Protein AF-A0A813BQE3-F1 (afdb_monomer_lite)

Structure (mmCIF, N/CA/C/O backbone):
data_AF-A0A813BQE3-F1
#
_entry.id   AF-A0A813BQE3-F1
#
loop_
_atom_site.group_PDB
_atom_site.id
_atom_site.type_symbol
_atom_site.label_atom_id
_atom_site.label_alt_id
_atom_site.label_comp_id
_atom_site.label_asym_id
_atom_site.label_entity_id
_atom_site.label_seq_id
_atom_site.pdbx_PDB_ins_code
_atom_site.Cartn_x
_atom_site.Cartn_y
_atom_site.Cartn_z
_atom_site.occupancy
_atom_site.B_iso_or_equiv
_atom_site.auth_seq_id
_atom_site.auth_comp_id
_atom_site.auth_asym_id
_atom_site.auth_atom_id
_atom_site.pdbx_PDB_model_num
ATOM 1 N N . MET A 1 1 ? -21.137 -8.881 9.463 1.00 49.78 1 MET A N 1
ATOM 2 C CA . MET A 1 1 ? -19.749 -9.391 9.495 1.00 49.78 1 MET A CA 1
ATOM 3 C C . MET A 1 1 ? -19.536 -10.232 8.252 1.00 49.78 1 MET A C 1
ATOM 5 O O . MET A 1 1 ? -20.289 -11.177 8.055 1.00 49.78 1 MET A O 1
ATOM 9 N N . ILE A 1 2 ? -18.587 -9.866 7.387 1.00 65.31 2 ILE A N 1
ATOM 10 C CA . ILE A 1 2 ? -18.195 -10.740 6.275 1.00 65.31 2 ILE A CA 1
ATOM 11 C C . ILE A 1 2 ? -17.576 -11.984 6.914 1.00 65.31 2 ILE A C 1
ATOM 13 O O . ILE A 1 2 ? -16.582 -11.885 7.630 1.00 65.31 2 ILE A O 1
ATOM 17 N N . VAL A 1 3 ? -18.221 -13.135 6.735 1.00 67.19 3 VAL A N 1
ATOM 18 C CA . VAL A 1 3 ? -17.735 -14.401 7.282 1.00 67.19 3 VAL A CA 1
ATOM 19 C C . VAL A 1 3 ? -16.605 -14.873 6.381 1.00 67.19 3 VAL A C 1
ATOM 21 O O . VAL A 1 3 ? -16.827 -15.466 5.326 1.00 67.19 3 VAL A O 1
ATOM 24 N N . TYR A 1 4 ? -15.376 -14.569 6.783 1.00 64.25 4 TYR A N 1
ATOM 25 C CA . TYR A 1 4 ? -14.204 -15.175 6.178 1.00 64.25 4 TYR A CA 1
ATOM 26 C C . TYR A 1 4 ? -14.116 -16.608 6.694 1.00 64.25 4 TYR A C 1
ATOM 28 O O . TYR A 1 4 ? -13.979 -16.832 7.892 1.00 64.25 4 TYR A O 1
ATOM 36 N N . GLN A 1 5 ? -14.233 -17.581 5.795 1.00 71.56 5 GLN A N 1
ATOM 37 C CA . GLN A 1 5 ? -13.843 -18.957 6.078 1.00 71.56 5 GLN A CA 1
ATOM 38 C C . GLN A 1 5 ? -12.384 -19.108 5.640 1.00 71.56 5 GLN A C 1
ATOM 40 O O . GLN A 1 5 ? -12.141 -19.318 4.446 1.00 71.56 5 GLN A O 1
ATOM 45 N N . PRO A 1 6 ? -11.399 -18.936 6.543 1.00 67.25 6 PRO A N 1
ATOM 46 C CA . PRO A 1 6 ? -10.020 -19.243 6.211 1.00 67.25 6 PRO A CA 1
ATOM 47 C C . PRO A 1 6 ? -9.935 -20.757 5.997 1.00 67.25 6 PRO A C 1
ATOM 49 O O . PRO A 1 6 ? -10.030 -21.542 6.935 1.00 67.25 6 PRO A O 1
ATOM 52 N N . GLY A 1 7 ? -9.827 -21.185 4.737 1.00 74.50 7 GLY A N 1
ATOM 53 C CA . GLY A 1 7 ? -9.489 -22.575 4.424 1.00 74.50 7 GLY A CA 1
ATOM 54 C C . GLY A 1 7 ? -8.140 -22.948 5.049 1.00 74.50 7 GLY A C 1
ATOM 55 O O . GLY A 1 7 ? -7.358 -22.061 5.388 1.00 74.50 7 GLY A O 1
ATOM 56 N N . SER A 1 8 ? -7.833 -24.244 5.156 1.00 77.56 8 SER A N 1
ATOM 57 C CA . SER A 1 8 ? -6.701 -24.747 5.961 1.00 77.56 8 SER A CA 1
ATOM 58 C C . SER A 1 8 ? -5.314 -24.211 5.577 1.00 77.56 8 SER A C 1
ATOM 60 O O . SER A 1 8 ? -4.374 -24.382 6.341 1.00 77.56 8 SER A O 1
ATOM 62 N N . TRP A 1 9 ? -5.179 -23.573 4.411 1.00 79.19 9 TRP A N 1
ATOM 63 C CA . TRP A 1 9 ? -3.927 -22.985 3.931 1.00 79.19 9 TRP A CA 1
ATOM 64 C C . TRP A 1 9 ? -3.979 -21.462 3.754 1.00 79.19 9 TRP A C 1
ATOM 66 O O . TRP A 1 9 ? -2.945 -20.860 3.503 1.00 79.19 9 TRP A O 1
ATOM 76 N N . GLY A 1 10 ? -5.150 -20.814 3.827 1.00 72.69 10 GLY A N 1
ATOM 77 C CA . GLY A 1 10 ? -5.306 -19.365 3.589 1.00 72.69 10 GLY A CA 1
ATOM 78 C C . GLY A 1 10 ? -4.994 -18.879 2.158 1.00 72.69 10 GLY A C 1
ATOM 79 O O . GLY A 1 10 ? -5.585 -17.906 1.700 1.00 72.69 10 GLY A O 1
ATOM 80 N N . VAL A 1 11 ? -4.158 -19.592 1.394 1.00 77.00 11 VAL A N 1
ATOM 81 C CA . VAL A 1 11 ? -3.701 -19.218 0.043 1.00 77.00 11 VAL A CA 1
ATOM 82 C C . VAL A 1 11 ? -4.842 -19.190 -0.977 1.00 77.00 11 VAL A C 1
ATOM 84 O O . VAL A 1 11 ? -4.849 -18.368 -1.889 1.00 77.00 11 VAL A O 1
ATOM 87 N N . GLY A 1 12 ? -5.869 -20.027 -0.793 1.00 69.12 12 GLY A N 1
ATOM 88 C CA . GLY A 1 12 ? -7.062 -20.026 -1.647 1.00 69.12 12 GLY A CA 1
ATOM 89 C C . GLY A 1 12 ? -7.844 -18.707 -1.615 1.00 69.12 12 GLY A C 1
ATOM 90 O O . GLY A 1 12 ? -8.608 -18.435 -2.536 1.00 69.12 12 GLY A O 1
ATOM 91 N N . PHE A 1 13 ? -7.640 -17.865 -0.595 1.00 69.81 13 PHE A N 1
ATOM 92 C CA . PHE A 1 13 ? -8.221 -16.525 -0.537 1.00 69.81 13 PHE A CA 1
ATOM 93 C C . PHE A 1 13 ? -7.563 -15.567 -1.540 1.00 69.81 13 PHE A C 1
ATOM 95 O O . PHE A 1 13 ? -8.266 -14.785 -2.176 1.00 69.81 13 PHE A O 1
ATOM 102 N N . ALA A 1 14 ? -6.248 -15.680 -1.755 1.00 72.75 14 ALA A N 1
ATOM 103 C CA . ALA A 1 14 ? -5.512 -14.821 -2.685 1.00 72.75 14 ALA A CA 1
ATOM 104 C C . ALA A 1 14 ? -5.958 -15.010 -4.148 1.00 72.75 14 ALA A C 1
ATOM 106 O O . ALA A 1 14 ? -5.929 -14.065 -4.932 1.00 72.75 14 ALA A O 1
ATOM 107 N N . LEU A 1 15 ? -6.423 -16.214 -4.501 1.00 73.06 15 LEU A N 1
ATOM 108 C CA . LEU A 1 15 ? -6.883 -16.561 -5.851 1.00 73.06 15 LEU A CA 1
ATOM 109 C C . LEU A 1 15 ? -8.397 -16.392 -6.059 1.00 73.06 15 LEU A C 1
ATOM 111 O O . LEU A 1 15 ? -8.907 -16.690 -7.141 1.00 73.06 15 LEU A O 1
ATOM 115 N N . ARG A 1 16 ? -9.150 -15.909 -5.061 1.00 77.12 16 ARG A N 1
ATOM 116 C CA . ARG A 1 16 ? -10.572 -15.607 -5.267 1.00 77.12 16 ARG A CA 1
ATOM 117 C C . ARG A 1 16 ? -10.711 -14.366 -6.142 1.00 77.12 16 ARG A C 1
ATOM 119 O O . ARG A 1 16 ? -10.313 -13.276 -5.763 1.00 77.12 16 ARG A O 1
ATOM 126 N N . LEU A 1 17 ? -11.325 -14.533 -7.311 1.00 74.25 17 LEU A N 1
ATOM 127 C CA . LEU A 1 17 ? -11.542 -13.458 -8.288 1.00 74.25 17 LEU A CA 1
ATOM 128 C C . LEU A 1 17 ? -12.649 -12.471 -7.885 1.00 74.25 17 LEU A C 1
ATOM 130 O O . LEU A 1 17 ? -12.665 -11.338 -8.359 1.00 74.25 17 LEU A O 1
ATOM 134 N N . HIS A 1 18 ? -13.574 -12.872 -7.012 1.00 78.62 18 HIS A N 1
ATOM 135 C CA . HIS A 1 18 ? -14.689 -12.021 -6.604 1.00 78.62 18 HIS A CA 1
ATOM 136 C C . HIS A 1 18 ? -14.269 -11.087 -5.460 1.00 78.62 18 HIS A C 1
ATOM 138 O O . HIS A 1 18 ? -13.916 -11.557 -4.381 1.00 78.62 18 HIS A O 1
ATOM 144 N N . GLY A 1 19 ? -14.286 -9.771 -5.707 1.00 80.62 19 GLY A N 1
ATOM 145 C CA . GLY A 1 19 ? -13.856 -8.745 -4.744 1.00 80.62 19 GLY A CA 1
ATOM 146 C C . GLY A 1 19 ? -12.339 -8.529 -4.654 1.00 80.62 19 GLY A C 1
ATOM 147 O O . GLY A 1 19 ? -11.887 -7.738 -3.832 1.00 80.62 19 GLY A O 1
ATOM 148 N N . SER A 1 20 ? -11.550 -9.205 -5.494 1.00 83.25 20 SER A N 1
ATOM 149 C CA . SER A 1 20 ? -10.092 -9.067 -5.509 1.00 83.25 20 SER A CA 1
ATOM 150 C C . SER A 1 20 ? -9.624 -7.907 -6.387 1.00 83.25 20 SER A C 1
ATOM 152 O O . SER A 1 20 ? -10.229 -7.577 -7.408 1.00 83.25 20 SER A O 1
ATOM 154 N N . VAL A 1 21 ? -8.499 -7.306 -6.001 1.00 86.50 21 VAL A N 1
ATOM 155 C CA . VAL A 1 21 ? -7.788 -6.278 -6.777 1.00 86.50 21 VAL A CA 1
ATOM 156 C C . VAL A 1 21 ? -7.050 -6.853 -7.990 1.00 86.50 21 VAL A C 1
ATOM 158 O O . VAL A 1 21 ? -6.753 -6.110 -8.925 1.00 86.50 21 VAL A O 1
ATOM 161 N N . PHE A 1 22 ? -6.816 -8.171 -8.024 1.00 85.75 22 PHE A N 1
ATOM 162 C CA . PHE A 1 22 ? -6.117 -8.852 -9.117 1.00 85.75 22 PHE A CA 1
ATOM 163 C C . PHE A 1 22 ? -6.728 -8.605 -10.504 1.00 85.75 22 PHE A C 1
ATOM 165 O O . PHE A 1 22 ? -6.006 -8.091 -11.355 1.00 85.75 22 PHE A O 1
ATOM 172 N N . PRO A 1 23 ? -8.020 -8.892 -10.776 1.00 86.56 23 PRO A N 1
ATOM 173 C CA . PRO A 1 23 ? -8.591 -8.679 -12.110 1.00 86.56 23 PRO A CA 1
ATOM 174 C C . PRO A 1 23 ? -8.535 -7.210 -12.551 1.00 86.56 23 PRO A C 1
ATOM 176 O O . PRO A 1 23 ? -8.355 -6.925 -13.734 1.00 86.56 23 PRO A O 1
ATOM 179 N N . ARG A 1 24 ? -8.631 -6.267 -11.603 1.00 88.56 24 ARG A N 1
ATOM 180 C CA . ARG A 1 24 ? -8.569 -4.832 -11.901 1.00 88.56 24 ARG A CA 1
ATOM 181 C C . ARG A 1 24 ? -7.148 -4.363 -12.223 1.00 88.56 24 ARG A C 1
ATOM 183 O O . ARG A 1 24 ? -6.992 -3.510 -13.088 1.00 88.56 24 ARG A O 1
ATOM 190 N N . ALA A 1 25 ? -6.130 -4.923 -11.570 1.00 91.31 25 ALA A N 1
ATOM 191 C CA . ALA A 1 25 ? -4.724 -4.646 -11.869 1.00 91.31 25 ALA A CA 1
ATOM 192 C C . ALA A 1 25 ? -4.241 -5.361 -13.143 1.00 91.31 25 ALA A C 1
ATOM 194 O O . ALA A 1 25 ? -3.403 -4.838 -13.875 1.00 91.31 25 ALA A O 1
ATOM 195 N N . PHE A 1 26 ? -4.799 -6.536 -13.441 1.00 91.12 26 PHE A N 1
ATOM 196 C CA . PHE A 1 26 ? -4.399 -7.330 -14.600 1.00 91.12 26 PHE A CA 1
ATOM 197 C C . PHE A 1 26 ? -4.846 -6.710 -15.929 1.00 91.12 26 PHE A C 1
ATOM 199 O O . PHE A 1 26 ? -4.151 -6.854 -16.928 1.00 91.12 26 PHE A O 1
ATOM 206 N N . ALA A 1 27 ? -5.969 -5.984 -15.953 1.00 92.88 27 ALA A N 1
ATOM 207 C CA . ALA A 1 27 ? -6.458 -5.313 -17.159 1.00 92.88 27 ALA A CA 1
ATOM 208 C C . ALA A 1 27 ? -5.444 -4.310 -17.766 1.00 92.88 27 ALA A C 1
ATOM 210 O O . ALA A 1 27 ? -5.081 -4.482 -18.932 1.00 92.88 27 ALA A O 1
ATOM 211 N N . PRO A 1 28 ? -4.922 -3.307 -17.028 1.00 94.62 28 PRO A N 1
ATOM 212 C CA . PRO A 1 28 ? -3.905 -2.402 -17.568 1.00 94.62 28 PRO A CA 1
ATOM 213 C C . PRO A 1 28 ? -2.558 -3.098 -17.808 1.00 94.62 28 PRO A C 1
ATOM 215 O O . PRO A 1 28 ? -1.884 -2.790 -18.791 1.00 94.62 28 PRO A O 1
ATOM 218 N N . ALA A 1 29 ? -2.180 -4.069 -16.966 1.00 94.19 29 ALA A N 1
ATOM 219 C CA . ALA A 1 29 ? -0.961 -4.852 -17.172 1.00 94.19 29 ALA A CA 1
ATOM 220 C C . ALA A 1 29 ? -1.009 -5.640 -18.493 1.00 94.19 29 ALA A C 1
ATOM 222 O O . ALA A 1 29 ? -0.031 -5.661 -19.238 1.00 94.19 29 ALA A O 1
ATOM 223 N N . GLY A 1 30 ? -2.164 -6.224 -18.820 1.00 95.31 30 GLY A N 1
ATOM 224 C CA . GLY A 1 30 ? -2.393 -6.938 -20.073 1.00 95.31 30 GLY A CA 1
ATOM 225 C C . GLY A 1 30 ? -2.267 -6.037 -21.300 1.00 95.31 30 GLY A C 1
ATOM 226 O O . GLY A 1 30 ? -1.653 -6.441 -22.284 1.00 95.31 30 GLY A O 1
ATOM 227 N N . ILE A 1 31 ? -2.774 -4.801 -21.230 1.00 96.06 31 ILE A N 1
ATOM 228 C CA . ILE A 1 31 ? -2.617 -3.812 -22.309 1.00 96.06 31 ILE A CA 1
ATOM 229 C C . ILE A 1 31 ? -1.132 -3.496 -22.522 1.00 96.06 31 ILE A C 1
ATOM 231 O O . ILE A 1 31 ? -0.648 -3.565 -23.649 1.00 96.06 31 ILE A O 1
ATOM 235 N N . CYS A 1 32 ? -0.390 -3.217 -21.446 1.00 94.44 32 CYS A N 1
ATOM 236 C CA . CYS A 1 32 ? 1.046 -2.935 -21.522 1.00 94.44 32 CYS A CA 1
ATOM 237 C C . CYS A 1 32 ? 1.840 -4.119 -22.106 1.00 94.44 32 CYS A C 1
ATOM 239 O O . CYS A 1 32 ? 2.654 -3.939 -23.011 1.00 94.44 32 CYS A O 1
ATOM 241 N N . ALA A 1 33 ? 1.545 -5.346 -21.666 1.00 95.31 33 ALA A N 1
ATOM 242 C CA . ALA A 1 33 ? 2.174 -6.556 -22.193 1.00 95.31 33 ALA A CA 1
ATOM 243 C C . ALA A 1 33 ? 1.865 -6.779 -23.684 1.00 95.31 33 ALA A C 1
ATOM 245 O O . ALA A 1 33 ? 2.753 -7.158 -24.449 1.00 95.31 33 ALA A O 1
ATOM 246 N N . ALA A 1 34 ? 0.630 -6.509 -24.118 1.00 96.06 34 ALA A N 1
ATOM 247 C CA . ALA A 1 34 ? 0.250 -6.589 -25.525 1.00 96.06 34 ALA A CA 1
ATOM 248 C C . ALA A 1 34 ? 1.009 -5.561 -26.379 1.00 96.06 34 ALA A C 1
ATOM 250 O O . ALA A 1 34 ? 1.516 -5.917 -27.442 1.00 96.06 34 ALA A O 1
ATOM 251 N N . PHE A 1 35 ? 1.152 -4.321 -25.897 1.00 95.25 35 PHE A N 1
ATOM 252 C CA . PHE A 1 35 ? 1.973 -3.302 -26.557 1.00 95.25 35 PHE A CA 1
ATOM 253 C C . PHE A 1 35 ? 3.440 -3.724 -26.658 1.00 95.25 35 PHE A C 1
ATOM 255 O O . PHE A 1 35 ? 4.023 -3.614 -27.733 1.00 95.25 35 PHE A O 1
ATOM 262 N N . ALA A 1 36 ? 4.021 -4.258 -25.582 1.00 90.75 36 ALA A N 1
ATOM 263 C CA . ALA A 1 36 ? 5.400 -4.739 -25.588 1.00 90.75 36 ALA A CA 1
ATOM 264 C C . ALA A 1 36 ? 5.606 -5.887 -26.595 1.00 90.75 36 ALA A C 1
ATOM 266 O O . ALA A 1 36 ? 6.568 -5.870 -27.363 1.00 90.75 36 ALA A O 1
ATOM 267 N N . MET A 1 37 ? 4.677 -6.851 -26.651 1.00 93.62 37 MET A N 1
ATOM 268 C CA . MET A 1 37 ? 4.720 -7.935 -27.641 1.00 93.62 37 MET A CA 1
ATOM 269 C C . MET A 1 37 ? 4.565 -7.423 -29.075 1.00 93.62 37 MET A C 1
ATOM 271 O O . MET A 1 37 ? 5.298 -7.864 -29.960 1.00 93.62 37 MET A O 1
ATOM 275 N N . LEU A 1 38 ? 3.642 -6.487 -29.310 1.00 92.94 38 LEU A N 1
ATOM 276 C CA . LEU A 1 38 ? 3.431 -5.877 -30.622 1.00 92.94 38 LEU A CA 1
ATOM 277 C C . LEU A 1 38 ? 4.684 -5.130 -31.089 1.00 92.94 38 LEU A C 1
ATOM 279 O O . LEU A 1 38 ? 5.110 -5.304 -32.229 1.00 92.94 38 LEU A O 1
ATOM 283 N N . LEU A 1 39 ? 5.298 -4.346 -30.201 1.00 88.06 39 LEU A N 1
ATOM 284 C CA . LEU A 1 39 ? 6.516 -3.601 -30.498 1.00 88.06 39 LEU A CA 1
ATOM 285 C C . LEU A 1 39 ? 7.678 -4.549 -30.812 1.00 88.06 39 LEU A C 1
ATOM 287 O O . LEU A 1 39 ? 8.373 -4.359 -31.805 1.00 88.06 39 LEU A O 1
ATOM 291 N N . HIS A 1 40 ? 7.850 -5.612 -30.019 1.00 86.50 40 HIS A N 1
ATOM 292 C CA . HIS A 1 40 ? 8.884 -6.615 -30.265 1.00 86.50 40 HIS A CA 1
ATOM 293 C C . HIS A 1 40 ? 8.684 -7.334 -31.607 1.00 86.50 40 HIS A C 1
ATOM 295 O O . HIS A 1 40 ? 9.646 -7.574 -32.336 1.00 86.50 40 HIS A O 1
ATOM 301 N N . TRP A 1 41 ? 7.436 -7.648 -31.963 1.00 89.25 41 TRP A N 1
ATOM 302 C CA . TRP A 1 41 ? 7.116 -8.270 -33.244 1.00 89.25 41 TRP A CA 1
ATOM 303 C C . TRP A 1 41 ? 7.390 -7.337 -34.433 1.00 89.25 41 TRP A C 1
ATOM 305 O O . TRP A 1 41 ? 7.994 -7.776 -35.412 1.00 89.25 41 TRP A O 1
ATOM 315 N N . LEU A 1 42 ? 7.023 -6.055 -34.326 1.00 86.69 42 LEU A N 1
ATOM 316 C CA . LEU A 1 42 ? 7.287 -5.039 -35.351 1.00 86.69 42 LEU A CA 1
ATOM 317 C C . LEU A 1 42 ? 8.789 -4.775 -35.533 1.00 86.69 42 LEU A C 1
ATOM 319 O O . LEU A 1 42 ? 9.266 -4.739 -36.662 1.00 86.69 42 LEU A O 1
ATOM 323 N N . LEU A 1 43 ? 9.549 -4.658 -34.441 1.00 82.69 43 LEU A N 1
ATOM 324 C CA . LEU A 1 43 ? 10.996 -4.408 -34.488 1.00 82.69 43 LEU A CA 1
ATOM 325 C C . LEU A 1 43 ? 11.792 -5.608 -35.017 1.00 82.69 43 LEU A C 1
ATOM 327 O O . LEU A 1 43 ? 12.867 -5.436 -35.582 1.00 82.69 43 LEU A O 1
ATOM 331 N N . ARG A 1 44 ? 11.263 -6.832 -34.895 1.00 80.88 44 ARG A N 1
ATOM 332 C CA . ARG A 1 44 ? 11.900 -8.029 -35.467 1.00 80.88 44 ARG A CA 1
ATOM 333 C C . ARG A 1 44 ? 11.882 -8.041 -37.001 1.00 80.88 44 ARG A C 1
ATOM 335 O O . ARG A 1 44 ? 12.706 -8.727 -37.600 1.00 80.88 44 ARG A O 1
ATOM 342 N N . LEU A 1 45 ? 10.963 -7.308 -37.632 1.00 75.56 45 LEU A N 1
ATOM 343 C CA . LEU A 1 45 ? 10.912 -7.156 -39.091 1.00 75.56 45 LEU A CA 1
ATOM 344 C C . LEU A 1 45 ? 12.008 -6.213 -39.615 1.00 75.56 45 LEU A C 1
ATOM 346 O O . LEU A 1 45 ? 12.377 -6.321 -40.781 1.00 75.56 45 LEU A O 1
ATOM 350 N N . ASP A 1 46 ? 12.552 -5.343 -38.759 1.00 75.19 46 ASP A N 1
ATOM 351 C CA . ASP A 1 46 ? 13.540 -4.319 -39.108 1.00 75.19 46 ASP A CA 1
ATOM 352 C C . ASP A 1 46 ? 14.758 -4.385 -38.167 1.00 75.19 46 ASP A C 1
ATOM 354 O O . ASP A 1 46 ? 14.991 -3.530 -37.311 1.00 75.19 46 ASP A O 1
ATOM 358 N N . ALA A 1 47 ? 15.531 -5.468 -38.299 1.00 69.56 47 ALA A N 1
ATOM 359 C CA . ALA A 1 47 ? 16.655 -5.792 -37.415 1.00 69.56 47 ALA A CA 1
ATOM 360 C C . ALA A 1 47 ? 17.750 -4.705 -37.351 1.00 69.56 47 ALA A C 1
ATOM 362 O O . ALA A 1 47 ? 18.484 -4.650 -36.368 1.00 69.56 47 ALA A O 1
ATOM 363 N N . ALA A 1 48 ? 17.842 -3.830 -38.358 1.00 68.50 48 ALA A N 1
ATOM 364 C CA . ALA A 1 48 ? 18.803 -2.726 -38.393 1.00 68.50 48 ALA A CA 1
ATOM 365 C C . ALA A 1 48 ? 18.435 -1.581 -37.426 1.00 68.50 48 ALA A C 1
ATOM 367 O O . ALA A 1 48 ? 19.316 -0.928 -36.871 1.00 68.50 48 ALA A O 1
ATOM 368 N N . THR A 1 49 ? 17.143 -1.363 -37.170 1.00 68.00 49 THR A N 1
ATOM 369 C CA . THR A 1 49 ? 16.658 -0.301 -36.271 1.00 68.00 49 THR A CA 1
ATOM 370 C C . THR A 1 49 ? 16.800 -0.690 -34.792 1.00 68.00 49 THR A C 1
ATOM 372 O O . THR A 1 49 ? 16.960 0.168 -33.923 1.00 68.00 49 THR A O 1
ATOM 375 N N . LEU A 1 50 ? 16.827 -1.993 -34.492 1.00 68.94 50 LEU A N 1
ATOM 376 C CA . LEU A 1 50 ? 16.988 -2.528 -33.136 1.00 68.94 50 LEU A CA 1
ATOM 377 C C . LEU A 1 50 ? 18.390 -2.276 -32.550 1.00 68.94 50 LEU A C 1
ATOM 379 O O . LEU A 1 50 ? 18.513 -2.074 -31.344 1.00 68.94 50 LEU A O 1
ATOM 383 N N . GLU A 1 51 ? 19.431 -2.232 -33.387 1.00 68.50 51 GLU A N 1
ATOM 384 C CA . GLU A 1 51 ? 20.805 -1.937 -32.951 1.00 68.50 51 GLU A CA 1
ATOM 385 C C . GLU A 1 51 ? 20.980 -0.462 -32.545 1.00 68.50 51 GLU A C 1
ATOM 387 O O . GLU A 1 51 ? 21.704 -0.169 -31.601 1.00 68.50 51 GLU A O 1
ATOM 392 N N . VAL A 1 52 ? 20.252 0.461 -33.187 1.00 66.69 52 VAL A N 1
ATOM 393 C CA . VAL A 1 52 ? 20.302 1.906 -32.889 1.00 66.69 52 VAL A CA 1
ATOM 394 C C . VAL A 1 52 ? 19.532 2.260 -31.611 1.00 66.69 52 VAL A C 1
ATOM 396 O O . VAL A 1 52 ? 19.947 3.143 -30.864 1.00 66.69 52 VAL A O 1
ATOM 399 N N . ILE A 1 53 ? 18.421 1.568 -31.343 1.00 69.00 53 ILE A N 1
ATOM 400 C CA . ILE A 1 53 ? 17.581 1.797 -30.153 1.00 69.00 53 ILE A CA 1
ATOM 401 C C . ILE A 1 53 ? 18.128 1.039 -28.929 1.00 69.00 53 ILE A C 1
ATOM 403 O O . ILE A 1 53 ? 17.995 1.497 -27.800 1.00 69.00 53 ILE A O 1
ATOM 407 N N . GLY A 1 54 ? 18.768 -0.118 -29.127 1.00 63.06 54 GLY A N 1
ATOM 408 C CA . GLY A 1 54 ? 19.189 -1.008 -28.040 1.00 63.06 54 GLY A CA 1
ATOM 409 C C . GLY A 1 54 ? 20.405 -0.555 -27.220 1.00 63.06 54 GLY A C 1
ATOM 410 O O . GLY A 1 54 ? 20.724 -1.199 -26.223 1.00 63.06 54 GLY A O 1
ATOM 411 N N . THR A 1 55 ? 21.099 0.520 -27.607 1.00 54.97 55 THR A N 1
ATOM 412 C CA . THR A 1 55 ? 22.410 0.896 -27.034 1.00 54.97 55 THR A CA 1
ATOM 413 C C . THR A 1 55 ? 22.408 2.173 -26.181 1.00 54.97 55 THR A C 1
ATOM 415 O O . THR A 1 55 ? 23.467 2.730 -25.886 1.00 54.97 55 THR A O 1
ATOM 418 N N . GLY A 1 56 ? 21.240 2.655 -25.751 1.00 57.78 56 GLY A N 1
ATOM 419 C CA . GLY A 1 56 ? 21.099 3.886 -24.970 1.00 57.78 56 GLY A CA 1
ATOM 420 C C . GLY A 1 56 ? 21.326 3.725 -23.460 1.00 57.78 56 GLY A C 1
ATOM 421 O O . GLY A 1 56 ? 20.382 3.807 -22.682 1.00 57.78 56 GLY A O 1
ATOM 422 N N . ALA A 1 57 ? 22.580 3.618 -23.006 1.00 61.81 57 ALA A N 1
ATOM 423 C CA . ALA A 1 57 ? 22.938 3.722 -21.579 1.00 61.81 57 ALA A CA 1
ATOM 424 C C . ALA A 1 57 ? 22.310 4.916 -20.798 1.00 61.81 57 ALA A C 1
ATOM 426 O O . ALA A 1 57 ? 22.025 4.745 -19.610 1.00 61.81 57 ALA A O 1
ATOM 427 N N . PRO A 1 58 ? 22.068 6.118 -21.374 1.00 68.06 58 PRO A N 1
ATOM 428 C CA . PRO A 1 58 ? 21.431 7.208 -20.623 1.00 68.06 58 PRO A CA 1
ATOM 429 C C . PRO A 1 58 ? 19.938 6.994 -20.322 1.00 68.06 58 PRO A C 1
ATOM 431 O O . PRO A 1 58 ? 19.437 7.567 -19.357 1.00 68.06 58 PRO A O 1
ATOM 434 N N . GLU A 1 59 ? 19.224 6.181 -21.102 1.00 69.69 59 GLU A N 1
ATOM 435 C CA . GLU A 1 59 ? 17.768 6.004 -20.973 1.00 69.69 59 GLU A CA 1
ATOM 436 C C . GLU A 1 59 ? 17.404 5.164 -19.743 1.00 69.69 59 GLU A C 1
ATOM 438 O O . GLU A 1 59 ? 16.427 5.450 -19.047 1.00 69.69 59 GLU A O 1
ATOM 443 N N . GLN A 1 60 ? 18.248 4.184 -19.415 1.00 78.94 60 GLN A N 1
ATOM 444 C CA . GLN A 1 60 ? 18.079 3.324 -18.245 1.00 78.94 60 GLN A CA 1
ATOM 445 C C . GLN A 1 60 ? 18.150 4.123 -16.932 1.00 78.94 60 GLN A C 1
ATOM 447 O O . GLN A 1 60 ? 17.328 3.927 -16.040 1.00 78.94 60 GLN A O 1
ATOM 452 N N . ASN A 1 61 ? 19.043 5.116 -16.857 1.00 82.69 61 ASN A N 1
ATOM 453 C CA . ASN A 1 61 ? 19.203 5.954 -15.664 1.00 82.69 61 ASN A CA 1
ATOM 454 C C . ASN A 1 61 ? 17.956 6.805 -15.359 1.00 82.69 61 ASN A C 1
ATOM 456 O O . ASN A 1 61 ? 17.621 7.029 -14.195 1.00 82.69 61 ASN A O 1
ATOM 460 N N . VAL A 1 62 ? 17.255 7.286 -16.394 1.00 89.00 62 VAL A N 1
ATOM 461 C CA . VAL A 1 62 ? 16.030 8.085 -16.216 1.00 89.00 62 VAL A CA 1
ATOM 462 C C . VAL A 1 62 ? 14.885 7.206 -15.712 1.00 89.00 62 VAL A C 1
ATOM 464 O O . VAL A 1 62 ? 14.141 7.612 -14.816 1.00 89.00 62 VAL A O 1
ATOM 467 N N . PHE A 1 63 ? 14.762 5.989 -16.247 1.00 88.25 63 PHE A N 1
ATOM 468 C CA . PHE A 1 63 ? 13.750 5.028 -15.813 1.00 88.25 63 PHE A CA 1
ATOM 469 C C . PHE A 1 63 ? 13.958 4.572 -14.361 1.00 88.25 63 PHE A C 1
ATOM 471 O O . PHE A 1 63 ? 12.988 4.474 -13.602 1.00 88.25 63 PHE A O 1
ATOM 478 N N . ASP A 1 64 ? 15.210 4.358 -13.953 1.00 90.38 64 ASP A N 1
ATOM 479 C CA . ASP A 1 64 ? 15.553 3.975 -12.581 1.00 90.38 64 ASP A CA 1
ATOM 480 C C . ASP A 1 64 ? 15.178 5.081 -11.582 1.00 90.38 64 ASP A C 1
ATOM 482 O O . ASP A 1 64 ? 14.510 4.818 -10.577 1.00 90.38 64 ASP A O 1
ATOM 486 N N . GLY A 1 65 ? 15.513 6.340 -11.891 1.00 93.19 65 GLY A N 1
ATOM 487 C CA . GLY A 1 65 ? 15.121 7.493 -11.073 1.00 93.19 65 GLY A CA 1
ATOM 488 C C . GLY A 1 65 ? 13.602 7.673 -10.988 1.00 93.19 65 GLY A C 1
ATOM 489 O O . GLY A 1 65 ? 13.056 7.899 -9.905 1.00 93.19 65 GLY A O 1
ATOM 490 N N . PHE A 1 66 ? 12.897 7.510 -12.112 1.00 94.00 66 PHE A N 1
ATOM 491 C CA . PHE A 1 66 ? 11.434 7.552 -12.145 1.00 94.00 66 PHE A CA 1
ATOM 492 C C . PHE A 1 66 ? 10.809 6.460 -11.266 1.00 94.00 66 PHE A C 1
ATOM 494 O O . PHE A 1 66 ? 9.929 6.746 -10.452 1.00 94.00 66 PHE A O 1
ATOM 501 N N . THR A 1 67 ? 11.286 5.219 -11.386 1.00 93.69 67 THR A N 1
ATOM 502 C CA . THR A 1 67 ? 10.779 4.078 -10.611 1.00 93.69 67 THR A CA 1
ATOM 503 C C . THR A 1 67 ? 11.048 4.252 -9.118 1.00 93.69 67 THR A C 1
ATOM 505 O O . THR A 1 67 ? 10.188 3.920 -8.301 1.00 93.69 67 THR A O 1
ATOM 508 N N . PHE A 1 68 ? 12.192 4.834 -8.749 1.00 95.69 68 PHE A N 1
ATOM 509 C CA . PHE A 1 68 ? 12.509 5.163 -7.361 1.00 95.69 68 PHE A CA 1
ATOM 510 C C . PHE A 1 68 ? 11.503 6.156 -6.758 1.00 95.69 68 PHE A C 1
ATOM 512 O O . PHE A 1 68 ? 10.915 5.882 -5.709 1.00 95.69 68 PHE A O 1
ATOM 519 N N . VAL A 1 69 ? 11.243 7.276 -7.443 1.00 96.75 69 VAL A N 1
ATOM 520 C CA . VAL A 1 69 ? 10.278 8.289 -6.976 1.00 96.75 69 VAL A CA 1
ATOM 521 C C . VAL A 1 69 ? 8.856 7.723 -6.937 1.00 96.75 69 VAL A C 1
ATOM 523 O O . VAL A 1 69 ? 8.124 7.961 -5.974 1.00 96.75 69 VAL A O 1
ATOM 526 N N . LEU A 1 70 ? 8.463 6.936 -7.944 1.00 95.62 70 LEU A N 1
ATOM 527 C CA . LEU A 1 70 ? 7.157 6.279 -7.981 1.00 95.62 70 LEU A CA 1
ATOM 528 C C . LEU A 1 70 ? 6.989 5.302 -6.808 1.00 95.62 70 LEU A C 1
ATOM 530 O O . LEU A 1 70 ? 5.956 5.316 -6.138 1.00 95.62 70 LEU A O 1
ATOM 534 N N . GLY A 1 71 ? 8.011 4.487 -6.535 1.00 95.50 71 GLY A N 1
ATOM 535 C CA . GLY A 1 71 ? 8.028 3.554 -5.411 1.00 95.50 71 GLY A CA 1
ATOM 536 C C . GLY A 1 71 ? 7.872 4.274 -4.074 1.00 95.50 71 GLY A C 1
ATOM 537 O O . GLY A 1 71 ? 7.019 3.900 -3.268 1.00 95.50 71 GLY A O 1
ATOM 538 N N . PHE A 1 72 ? 8.619 5.361 -3.876 1.00 95.56 72 PHE A N 1
ATOM 539 C CA . PHE A 1 72 ? 8.490 6.214 -2.698 1.00 95.56 72 PHE A CA 1
ATOM 540 C C . PHE A 1 72 ? 7.059 6.753 -2.556 1.00 95.56 72 PHE A C 1
ATOM 542 O O . PHE A 1 72 ? 6.415 6.534 -1.531 1.00 95.56 72 PHE A O 1
ATOM 549 N N . LEU A 1 73 ? 6.505 7.371 -3.603 1.00 96.12 73 LEU A N 1
ATOM 550 C CA . LEU A 1 73 ? 5.159 7.954 -3.574 1.00 96.12 73 LEU A CA 1
ATOM 551 C C . LEU A 1 73 ? 4.069 6.921 -3.238 1.00 96.12 73 LEU A C 1
ATOM 553 O O . LEU A 1 73 ? 3.138 7.222 -2.485 1.00 96.12 73 LEU A O 1
ATOM 557 N N . ILE A 1 74 ? 4.191 5.696 -3.762 1.00 95.88 74 ILE A N 1
ATOM 558 C CA . ILE A 1 74 ? 3.271 4.591 -3.461 1.00 95.88 74 ILE A CA 1
ATOM 559 C C . ILE A 1 74 ? 3.296 4.251 -1.968 1.00 95.88 74 ILE A C 1
ATOM 561 O O . ILE A 1 74 ? 2.229 4.061 -1.374 1.00 95.88 74 ILE A O 1
ATOM 565 N N . VAL A 1 75 ? 4.479 4.204 -1.348 1.00 96.44 75 VAL A N 1
ATOM 566 C CA . VAL A 1 75 ? 4.614 3.925 0.089 1.00 96.44 75 VAL A CA 1
ATOM 567 C C . VAL A 1 75 ? 3.955 5.030 0.910 1.00 96.44 75 VAL A C 1
ATOM 569 O O . VAL A 1 75 ? 3.084 4.721 1.719 1.00 96.44 75 VAL A O 1
ATOM 572 N N . PHE A 1 76 ? 4.267 6.307 0.663 1.00 95.75 76 PHE A N 1
ATOM 573 C CA . PHE A 1 76 ? 3.660 7.419 1.417 1.00 95.75 76 PHE A CA 1
ATOM 574 C C . PHE A 1 76 ? 2.140 7.434 1.314 1.00 95.75 76 PHE A C 1
ATOM 576 O O . PHE A 1 76 ? 1.438 7.569 2.318 1.00 95.75 76 PHE A O 1
ATOM 583 N N . ARG A 1 77 ? 1.616 7.233 0.103 1.00 95.56 77 ARG A N 1
ATOM 584 C CA . ARG A 1 77 ? 0.173 7.157 -0.118 1.00 95.56 77 ARG A CA 1
ATOM 585 C C . ARG A 1 77 ? -0.459 5.990 0.642 1.00 95.56 77 ARG A C 1
ATOM 587 O O . ARG A 1 77 ? -1.537 6.147 1.215 1.00 95.56 77 ARG A O 1
ATOM 594 N N . SER A 1 78 ? 0.193 4.831 0.637 1.00 94.81 78 SER A N 1
ATOM 595 C CA . SER A 1 78 ? -0.311 3.636 1.318 1.00 94.81 78 SER A CA 1
ATOM 596 C C . SER A 1 78 ? -0.288 3.802 2.837 1.00 94.81 78 SER A C 1
ATOM 598 O O . SER A 1 78 ? -1.250 3.414 3.492 1.00 94.81 78 SER A O 1
ATOM 600 N N . GLN A 1 79 ? 0.740 4.455 3.388 1.00 96.44 79 GLN A N 1
ATOM 601 C CA . GLN A 1 79 ? 0.826 4.750 4.821 1.00 96.44 79 GLN A CA 1
ATOM 602 C C . GLN A 1 79 ? -0.302 5.683 5.287 1.00 96.44 79 GLN A C 1
ATOM 604 O O . GLN A 1 79 ? -0.970 5.401 6.279 1.00 96.44 79 GLN A O 1
ATOM 609 N N . GLN A 1 80 ? -0.599 6.746 4.532 1.00 95.19 80 GLN A N 1
ATOM 610 C CA . GLN A 1 80 ? -1.720 7.643 4.851 1.00 95.19 80 GLN A CA 1
ATOM 611 C C . GLN A 1 80 ? -3.078 6.927 4.793 1.00 95.19 80 GLN A C 1
ATOM 613 O O . GLN A 1 80 ? -3.940 7.143 5.646 1.00 95.19 80 GLN A O 1
ATOM 618 N N . ALA A 1 81 ? -3.279 6.067 3.790 1.00 94.81 81 ALA A N 1
ATOM 619 C CA . ALA A 1 81 ? -4.498 5.274 3.675 1.00 94.81 81 ALA A CA 1
ATOM 620 C C . ALA A 1 81 ? -4.637 4.268 4.829 1.00 94.81 81 ALA A C 1
ATOM 622 O O . ALA A 1 81 ? -5.738 4.095 5.350 1.00 94.81 81 ALA A O 1
ATOM 623 N N . TYR A 1 82 ? -3.531 3.645 5.246 1.00 95.62 82 TYR A N 1
ATOM 624 C CA . TYR A 1 82 ? -3.500 2.708 6.366 1.00 95.62 82 TYR A CA 1
ATOM 625 C C . TYR A 1 82 ? -3.837 3.389 7.695 1.00 95.62 82 TYR A C 1
ATOM 627 O O . TYR A 1 82 ? -4.695 2.897 8.422 1.00 95.62 82 TYR A O 1
ATOM 635 N N . SER A 1 83 ? -3.239 4.552 7.970 1.00 95.25 83 SER A N 1
ATOM 636 C CA . SER A 1 83 ? -3.529 5.337 9.176 1.00 95.25 83 SER A CA 1
ATOM 637 C C . SER A 1 83 ? -5.023 5.670 9.291 1.00 95.25 83 SER A C 1
ATOM 639 O O . SER A 1 83 ? -5.642 5.356 10.306 1.00 95.25 83 SER A O 1
ATOM 641 N N . ARG A 1 84 ? -5.643 6.175 8.213 1.00 94.81 84 ARG A N 1
ATOM 642 C CA . ARG A 1 84 ? -7.092 6.459 8.180 1.00 94.81 84 ARG A CA 1
ATOM 643 C C . ARG A 1 84 ? -7.955 5.209 8.321 1.00 94.81 84 ARG A C 1
ATOM 645 O O . ARG A 1 84 ? -9.015 5.249 8.939 1.00 94.81 84 ARG A O 1
ATOM 652 N N . TRP A 1 85 ? -7.539 4.101 7.710 1.00 95.19 85 TRP A N 1
ATOM 653 C CA . TRP A 1 85 ? -8.252 2.833 7.837 1.00 95.19 85 TRP A CA 1
ATOM 654 C C . TRP A 1 85 ? -8.234 2.328 9.285 1.00 95.19 85 TRP A C 1
ATOM 656 O O . TRP A 1 85 ? -9.267 1.880 9.785 1.00 95.19 85 TRP A O 1
ATOM 666 N N . TRP A 1 86 ? -7.091 2.446 9.963 1.00 93.75 86 TRP A N 1
ATOM 667 C CA . TRP A 1 86 ? -6.943 2.035 11.355 1.00 93.75 86 TRP A CA 1
ATOM 668 C C . TRP A 1 86 ? -7.753 2.915 12.308 1.00 93.75 86 TRP A C 1
ATOM 670 O O . TRP A 1 86 ? -8.484 2.388 13.142 1.00 93.75 86 TRP A O 1
ATOM 680 N N . GLU A 1 87 ? -7.712 4.236 12.120 1.00 94.56 87 GLU A N 1
ATOM 681 C CA . GLU A 1 87 ? -8.543 5.194 12.860 1.00 94.56 87 GLU A CA 1
ATOM 682 C C . GLU A 1 87 ? -10.045 4.914 12.672 1.00 94.56 87 GLU A C 1
ATOM 684 O O . GLU A 1 87 ? -10.818 4.890 13.627 1.00 94.56 87 GLU A O 1
ATOM 689 N N . GLY A 1 88 ? -10.477 4.589 11.449 1.00 94.50 88 GLY A N 1
ATOM 690 C CA . GLY A 1 88 ? -11.849 4.134 11.214 1.00 94.50 88 GLY A CA 1
ATOM 691 C C . GLY A 1 88 ? -12.189 2.856 11.995 1.00 94.50 88 GLY A C 1
ATOM 692 O O . GLY A 1 88 ? -13.293 2.720 12.525 1.00 94.50 88 GLY A O 1
ATOM 693 N N . GLY A 1 89 ? -11.237 1.926 12.106 1.00 93.69 89 GLY A N 1
ATOM 694 C CA . GLY A 1 89 ? -11.377 0.703 12.896 1.00 93.69 89 GLY A CA 1
ATOM 695 C C . GLY A 1 89 ? -11.537 0.966 14.396 1.00 93.69 89 GLY A C 1
ATOM 696 O O . GLY A 1 89 ? -12.408 0.361 15.031 1.00 93.69 89 GLY A O 1
ATOM 697 N N . THR A 1 90 ? -10.749 1.883 14.962 1.00 93.62 90 THR A N 1
ATOM 698 C CA . THR A 1 90 ? -10.838 2.247 16.385 1.00 93.62 90 THR A CA 1
ATOM 699 C C . THR A 1 90 ? -12.153 2.961 16.698 1.00 93.62 90 THR A C 1
ATOM 701 O O . THR A 1 90 ? -12.824 2.591 17.664 1.00 93.62 90 THR A O 1
ATOM 704 N N . LEU A 1 91 ? -12.598 3.882 15.838 1.00 92.69 91 LEU A N 1
ATOM 705 C CA . LEU A 1 91 ? -13.895 4.555 15.976 1.00 92.69 91 LEU A CA 1
ATOM 706 C C . LEU A 1 91 ? -15.072 3.568 15.931 1.00 92.69 91 LEU A C 1
ATOM 708 O O . LEU A 1 91 ? -15.998 3.671 16.736 1.00 92.69 91 LEU A O 1
ATOM 712 N N . LEU A 1 92 ? -15.037 2.561 15.047 1.00 92.75 92 LEU A N 1
ATOM 713 C CA . LEU A 1 92 ? -16.067 1.511 15.024 1.00 92.75 92 LEU A CA 1
ATOM 714 C C . LEU A 1 92 ? -16.103 0.703 16.330 1.00 92.75 92 LEU A C 1
ATOM 716 O O . LEU A 1 92 ? -17.180 0.305 16.785 1.00 92.75 92 LEU A O 1
ATOM 720 N N . GLN A 1 93 ? -14.941 0.442 16.928 1.00 92.75 93 GLN A N 1
ATOM 721 C CA . GLN A 1 93 ? -14.848 -0.282 18.192 1.00 92.75 93 GLN A CA 1
ATOM 722 C C . GLN A 1 93 ? -15.426 0.536 19.354 1.00 92.75 93 GLN A C 1
ATOM 724 O O . GLN A 1 93 ? -16.149 -0.026 20.180 1.00 92.75 93 GLN A O 1
ATOM 729 N N . GLN A 1 94 ? -15.152 1.843 19.393 1.00 93.81 94 GLN A N 1
ATOM 730 C CA . GLN A 1 94 ? -15.727 2.769 20.374 1.00 93.81 94 GLN A CA 1
ATOM 731 C C . GLN A 1 94 ? -17.245 2.866 20.221 1.00 93.81 94 GLN A C 1
ATOM 733 O O . GLN A 1 94 ? -17.976 2.662 21.189 1.00 93.81 94 GLN A O 1
ATOM 738 N N . LEU A 1 95 ? -17.727 3.047 18.986 1.00 94.25 95 LEU A N 1
ATOM 739 C CA . LEU A 1 95 ? -19.153 3.066 18.672 1.00 94.25 95 LEU A CA 1
ATOM 740 C C . LEU A 1 95 ? -19.838 1.801 19.203 1.00 94.25 95 LEU A C 1
ATOM 742 O O . LEU A 1 95 ? -20.857 1.878 19.880 1.00 94.25 95 LEU A O 1
ATOM 746 N N . ARG A 1 96 ? -19.256 0.620 18.977 1.00 93.44 96 ARG A N 1
ATOM 747 C CA . ARG A 1 96 ? -19.805 -0.637 19.506 1.00 93.44 96 ARG A CA 1
ATOM 748 C C . ARG A 1 96 ? -19.961 -0.623 21.036 1.00 93.44 96 ARG A C 1
ATOM 750 O O . ARG A 1 96 ? -20.932 -1.193 21.532 1.00 93.44 96 ARG A O 1
ATOM 757 N N . GLY A 1 97 ? -19.043 0.016 21.762 1.00 92.94 97 GLY A N 1
ATOM 758 C CA . GLY A 1 97 ? -19.137 0.219 23.210 1.00 92.94 97 GLY A CA 1
ATOM 759 C C . GLY A 1 97 ? -20.311 1.118 23.602 1.00 92.94 97 GLY A C 1
ATOM 760 O O . GLY A 1 97 ? -21.132 0.719 24.428 1.00 92.94 97 GLY A O 1
ATOM 761 N N . GLU A 1 98 ? -20.456 2.266 22.941 1.00 93.31 98 GLU A N 1
ATOM 762 C CA . GLU A 1 98 ? -21.557 3.218 23.167 1.00 93.31 98 GLU A CA 1
ATOM 763 C C . GLU A 1 98 ? -22.939 2.602 22.907 1.00 93.31 98 GLU A C 1
ATOM 765 O O . GLU A 1 98 ? -23.882 2.767 23.689 1.00 93.31 98 GLU A O 1
ATOM 770 N N . TRP A 1 99 ? -23.064 1.823 21.829 1.00 93.12 99 TRP A N 1
ATOM 771 C CA . TRP A 1 99 ? -24.299 1.103 21.515 1.00 93.12 99 TRP A CA 1
ATOM 772 C C . TRP A 1 99 ? -24.632 0.050 22.571 1.00 93.12 99 TRP A C 1
ATOM 774 O O . TRP A 1 99 ? -25.795 -0.093 22.955 1.00 93.12 99 TRP A O 1
ATOM 784 N N . PHE A 1 100 ? -23.624 -0.677 23.060 1.00 94.50 100 PHE A N 1
ATOM 785 C CA . PHE A 1 100 ? -23.821 -1.662 24.120 1.00 94.50 100 PHE A CA 1
ATOM 786 C C . PHE A 1 100 ? -24.260 -0.996 25.430 1.00 94.50 100 PHE A C 1
ATOM 788 O O . PHE A 1 100 ? -25.211 -1.461 26.061 1.00 94.50 100 PHE A O 1
ATOM 795 N N . ASN A 1 101 ? -23.630 0.124 25.795 1.00 93.31 101 ASN A N 1
ATOM 796 C CA . ASN A 1 101 ? -23.997 0.911 26.969 1.00 93.31 101 ASN A CA 1
ATOM 797 C C . ASN A 1 101 ? -25.453 1.402 26.875 1.00 93.31 101 ASN A C 1
ATOM 799 O O . ASN A 1 101 ? -26.268 1.102 27.749 1.00 93.31 101 ASN A O 1
ATOM 803 N N . SER A 1 102 ? -25.821 2.025 25.751 1.00 91.06 102 SER A N 1
ATOM 804 C CA . SER A 1 102 ? -27.183 2.514 25.486 1.00 91.06 102 SER A CA 1
ATOM 805 C C . SER A 1 102 ? -28.238 1.405 25.577 1.00 91.06 102 SER A C 1
ATOM 807 O O . SER A 1 102 ? -29.291 1.575 26.197 1.00 91.06 102 SER A O 1
ATOM 809 N N . TYR A 1 103 ? -27.947 0.234 25.000 1.00 93.56 103 TYR A N 1
ATOM 810 C CA . TYR A 1 103 ? -28.839 -0.923 25.058 1.00 93.56 103 TYR A CA 1
ATOM 811 C C . TYR A 1 103 ? -28.986 -1.473 26.485 1.00 93.56 103 TYR A C 1
ATOM 813 O O . TYR A 1 103 ? -30.088 -1.847 26.895 1.00 93.56 103 TYR A O 1
ATOM 821 N N . SER A 1 104 ? -27.902 -1.476 27.267 1.00 89.31 104 SER A N 1
ATOM 822 C CA . SER A 1 104 ? -27.937 -1.913 28.665 1.00 89.31 104 SER A CA 1
ATOM 823 C C . SER A 1 104 ? -28.812 -1.001 29.535 1.00 89.31 104 SER A C 1
ATOM 825 O O . SER A 1 104 ? -29.616 -1.506 30.323 1.00 89.31 104 SER A O 1
ATOM 827 N N . CYS A 1 105 ? -28.755 0.321 29.324 1.00 87.62 105 CYS A N 1
ATOM 828 C CA . CYS A 1 105 ? -29.641 1.277 29.987 1.00 87.62 105 CYS A CA 1
ATOM 829 C C . CYS A 1 105 ? -31.109 1.015 29.630 1.00 87.62 105 CYS A C 1
ATOM 831 O O . CYS A 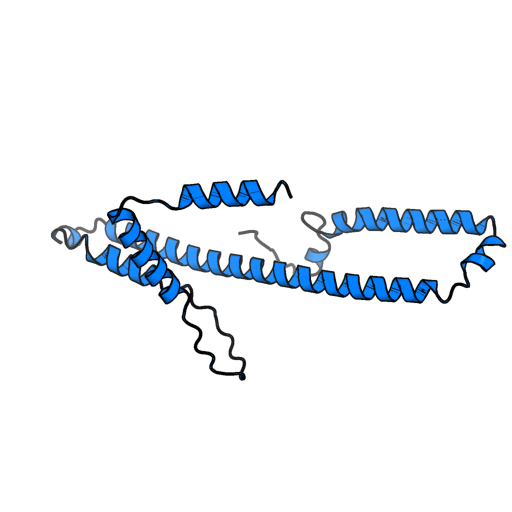1 105 ? -31.953 0.945 30.523 1.00 87.62 105 CYS A O 1
ATOM 833 N N . LEU A 1 106 ? -31.416 0.800 28.345 1.00 87.62 106 LEU A N 1
ATOM 834 C CA . LEU A 1 106 ? -32.780 0.516 27.893 1.00 87.62 106 LEU A CA 1
ATOM 835 C C . LEU A 1 106 ? -33.342 -0.747 28.566 1.00 87.62 106 LEU A C 1
ATOM 837 O O . LEU A 1 106 ? -34.443 -0.713 29.111 1.00 87.62 106 LEU A O 1
ATOM 841 N N . ILE A 1 107 ? -32.568 -1.836 28.626 1.00 86.81 107 ILE A N 1
ATOM 842 C CA . ILE A 1 107 ? -32.977 -3.057 29.342 1.00 86.81 107 ILE A CA 1
ATOM 843 C C . ILE A 1 107 ? -33.180 -2.790 30.839 1.00 86.81 107 ILE A C 1
ATOM 845 O O . ILE A 1 107 ? -34.151 -3.278 31.425 1.00 86.81 107 ILE A O 1
ATOM 849 N N . ALA A 1 108 ? -32.288 -2.025 31.473 1.00 83.81 108 ALA A N 1
ATOM 850 C CA . ALA A 1 108 ? -32.365 -1.738 32.902 1.00 83.81 108 ALA A CA 1
ATOM 851 C C . ALA A 1 108 ? -33.648 -0.977 33.289 1.00 83.81 108 ALA A C 1
ATOM 853 O O . ALA A 1 108 ? -34.205 -1.255 34.361 1.00 83.81 108 ALA A O 1
ATOM 854 N N . PHE A 1 109 ? -34.123 -0.077 32.414 1.00 79.06 109 PHE A N 1
ATOM 855 C CA . PHE A 1 109 ? -35.362 0.694 32.580 1.00 79.06 109 PHE A CA 1
ATOM 856 C C . PHE A 1 109 ? -36.624 -0.048 32.115 1.00 79.06 109 PHE A C 1
ATOM 858 O O . PHE A 1 109 ? -37.693 0.166 32.681 1.00 79.06 109 PHE A O 1
ATOM 865 N N . CYS A 1 110 ? -36.525 -0.953 31.137 1.00 78.81 110 CYS A N 1
ATOM 866 C CA . CYS A 1 110 ? -37.668 -1.738 30.653 1.00 78.81 110 CYS A CA 1
ATOM 867 C C . CYS A 1 110 ? -37.952 -3.013 31.471 1.00 78.81 110 CYS A C 1
ATOM 869 O O . CYS A 1 110 ? -38.944 -3.697 31.213 1.00 78.81 110 CYS A O 1
ATOM 871 N N . ASN A 1 111 ? -37.119 -3.359 32.458 1.00 75.25 111 ASN A N 1
ATOM 872 C CA . ASN A 1 111 ? -37.363 -4.511 33.324 1.00 75.25 111 ASN A CA 1
ATOM 873 C C . ASN A 1 111 ? -38.486 -4.216 34.343 1.00 75.25 111 ASN A C 1
ATOM 875 O O . ASN A 1 111 ? -38.255 -3.593 35.378 1.00 75.25 111 ASN A O 1
ATOM 879 N N . GLY A 1 112 ? -39.702 -4.689 34.045 1.00 64.88 112 GLY A N 1
ATOM 880 C CA . GLY A 1 112 ? -40.925 -4.502 34.841 1.00 64.88 112 GLY A CA 1
ATOM 881 C C . GLY A 1 112 ? -41.045 -5.369 36.101 1.00 64.88 112 GLY A C 1
ATOM 882 O O . GLY A 1 112 ? -42.162 -5.709 36.496 1.00 64.88 112 GLY A O 1
ATOM 883 N N . ALA A 1 113 ? -39.926 -5.761 36.717 1.00 72.62 113 ALA A N 1
ATOM 884 C CA . ALA A 1 113 ? -39.936 -6.525 37.961 1.00 72.62 113 ALA A CA 1
ATOM 885 C C . ALA A 1 113 ? -40.720 -5.768 39.061 1.00 72.62 113 ALA A C 1
ATOM 887 O O . ALA A 1 113 ? -40.518 -4.562 39.236 1.00 72.62 113 ALA A O 1
ATOM 888 N N . PRO A 1 114 ? -41.607 -6.446 39.819 1.00 61.38 114 PRO A N 1
ATOM 889 C CA . PRO A 1 114 ? -42.504 -5.798 40.782 1.00 61.38 114 PRO A CA 1
ATOM 890 C C . PRO A 1 114 ? -41.765 -5.080 41.921 1.00 61.38 114 PRO A C 1
ATOM 892 O O . PRO A 1 114 ? -42.319 -4.159 42.510 1.00 61.38 114 PRO A O 1
ATOM 895 N N . GLU A 1 115 ? -40.506 -5.445 42.172 1.00 62.66 115 GLU A N 1
ATOM 896 C CA . GLU A 1 115 ? -39.613 -4.837 43.167 1.00 62.66 115 GLU A CA 1
ATOM 897 C C . GLU A 1 115 ? -39.167 -3.403 42.803 1.00 62.66 115 GLU A C 1
ATOM 899 O O . GLU A 1 115 ? -38.763 -2.641 43.674 1.00 62.66 115 GLU A O 1
ATOM 904 N N . LYS A 1 116 ? -39.286 -2.982 41.532 1.00 57.56 116 LYS A N 1
ATOM 905 C CA . LYS A 1 116 ? -38.863 -1.646 41.056 1.00 57.56 116 LYS A CA 1
ATOM 906 C C . LYS A 1 116 ? -39.979 -0.591 41.003 1.00 57.56 116 LYS A C 1
ATOM 908 O O . LYS A 1 116 ? -39.727 0.532 40.574 1.00 57.56 116 LYS A O 1
ATOM 913 N N . LYS A 1 117 ? -41.208 -0.913 41.420 1.00 55.31 117 LYS A N 1
ATOM 914 C CA . LYS A 1 117 ? -42.354 0.019 41.348 1.00 55.31 117 LYS A CA 1
ATOM 915 C C . LYS A 1 117 ? -42.324 1.155 42.380 1.00 55.31 117 LYS A C 1
ATOM 917 O O . LYS A 1 117 ? -43.114 2.083 42.247 1.00 55.31 117 LYS A O 1
ATOM 922 N N . GLU A 1 118 ? -41.420 1.113 43.358 1.00 50.38 118 GLU A N 1
ATOM 923 C CA . GLU A 1 118 ? -41.374 2.082 44.464 1.00 50.38 118 GLU A CA 1
ATOM 924 C C . GLU A 1 118 ? -40.128 2.979 44.479 1.00 50.38 118 GLU A C 1
ATOM 926 O O . GLU A 1 118 ? -39.788 3.536 45.519 1.00 50.38 118 GLU A O 1
ATOM 931 N N . VAL A 1 119 ? -39.437 3.168 43.348 1.00 53.69 119 VAL A N 1
ATOM 932 C CA . VAL A 1 119 ? -38.354 4.163 43.295 1.00 53.69 119 VAL A CA 1
ATOM 933 C C . VAL A 1 119 ? -38.930 5.498 42.800 1.00 53.69 119 VAL A C 1
ATOM 935 O O . VAL A 1 119 ? -39.228 5.618 41.609 1.00 53.69 119 VAL A O 1
ATOM 938 N N . PRO A 1 120 ? -39.145 6.501 43.677 1.00 48.50 120 PRO A N 1
ATOM 939 C CA . PRO A 1 120 ? -39.629 7.808 43.258 1.00 48.50 120 PRO A CA 1
ATOM 940 C C . PRO A 1 120 ? -38.581 8.441 42.351 1.00 48.50 120 PRO A C 1
ATOM 942 O O . PRO A 1 120 ? -37.443 8.599 42.780 1.00 48.50 120 PRO A O 1
ATOM 945 N N . VAL A 1 121 ? -38.985 8.757 41.115 1.00 54.06 121 VAL A N 1
ATOM 946 C CA . VAL A 1 121 ? -38.419 9.755 40.185 1.00 54.06 121 VAL A CA 1
ATOM 947 C C . VAL A 1 121 ? -37.073 10.316 40.662 1.00 54.06 121 VAL A C 1
ATOM 949 O O . VAL A 1 121 ? -36.980 11.451 41.126 1.00 54.06 121 VAL A O 1
ATOM 952 N N . PHE A 1 122 ? -36.017 9.501 40.609 1.00 49.38 122 PHE A N 1
ATOM 953 C CA . PHE A 1 122 ? -34.689 9.945 41.001 1.00 49.38 122 PHE A CA 1
ATOM 954 C C . PHE A 1 122 ? -33.893 10.231 39.738 1.00 49.38 122 PHE A C 1
ATOM 956 O O . PHE A 1 122 ? -33.304 9.348 39.122 1.00 49.38 122 PHE A O 1
ATOM 963 N N . ARG A 1 123 ? -33.849 11.537 39.457 1.00 47.41 123 ARG A N 1
ATOM 964 C CA . ARG A 1 123 ? -32.659 12.254 38.999 1.00 47.41 123 ARG A CA 1
ATOM 965 C C . ARG A 1 123 ? -32.363 12.157 37.500 1.00 47.41 123 ARG A C 1
ATOM 967 O O . ARG A 1 123 ? -31.402 11.531 37.064 1.00 47.41 123 ARG A O 1
ATOM 974 N N . GLU A 1 124 ? -33.113 12.964 36.753 1.00 52.38 124 GLU A N 1
ATOM 975 C CA . GLU A 1 124 ? -32.803 13.404 35.384 1.00 52.38 124 GLU A CA 1
ATOM 976 C C . GLU A 1 124 ? -31.456 14.156 35.259 1.00 52.38 124 GLU A C 1
ATOM 978 O O . GLU A 1 124 ? -30.976 14.368 34.155 1.00 52.38 124 GLU A O 1
ATOM 983 N N . THR A 1 125 ? -30.794 14.523 36.363 1.00 48.44 125 THR A N 1
ATOM 984 C CA . THR A 1 125 ? -29.550 15.316 36.355 1.00 48.44 125 THR A CA 1
ATOM 985 C C . THR A 1 125 ? -28.247 14.513 36.438 1.00 48.44 125 THR A C 1
ATOM 987 O O . THR A 1 125 ? -27.218 15.010 36.009 1.00 48.44 125 THR A O 1
ATOM 990 N N . GLY A 1 126 ? -28.245 13.274 36.946 1.00 45.72 126 GLY A N 1
ATOM 991 C CA . GLY A 1 126 ? -26.993 12.528 37.183 1.00 45.72 126 GLY A CA 1
ATOM 992 C C . GLY A 1 126 ? -26.519 11.679 36.000 1.00 45.72 126 GLY A C 1
ATOM 993 O O . GLY A 1 126 ? -25.324 11.477 35.817 1.00 45.72 126 GLY A O 1
ATOM 994 N N . VAL A 1 127 ? -27.455 11.186 35.186 1.00 53.78 127 VAL A N 1
ATOM 995 C CA . VAL A 1 127 ? -27.141 10.305 34.047 1.00 53.78 127 VAL A CA 1
ATOM 996 C C . VAL A 1 127 ? -26.610 11.105 32.857 1.00 53.78 127 VAL A C 1
ATOM 998 O O . VAL A 1 127 ? -25.743 10.619 32.143 1.00 53.78 127 VAL A O 1
ATOM 1001 N N . VAL A 1 128 ? -27.071 12.347 32.673 1.00 50.72 128 VAL A N 1
ATOM 1002 C CA . VAL A 1 128 ? -26.585 13.232 31.599 1.00 50.72 128 VAL A CA 1
ATOM 1003 C C . VAL A 1 128 ? -25.165 13.719 31.895 1.00 50.72 128 VAL A C 1
ATOM 1005 O O . VAL A 1 128 ? -24.341 13.785 30.990 1.00 50.72 128 VAL A O 1
ATOM 1008 N N . GLU A 1 129 ? -24.855 13.989 33.166 1.00 49.12 129 GLU A N 1
ATOM 1009 C CA . GLU A 1 129 ? -23.515 14.395 33.597 1.00 49.12 129 GLU A CA 1
ATOM 1010 C C . GLU A 1 129 ? -22.527 13.221 33.529 1.00 49.12 129 GLU A C 1
ATOM 1012 O O . GLU A 1 129 ? -21.455 13.374 32.958 1.00 49.12 129 GLU A O 1
ATOM 1017 N N . ALA A 1 130 ? -22.927 12.013 33.947 1.00 51.72 130 ALA A N 1
ATOM 1018 C CA . ALA A 1 130 ? -22.102 10.811 33.784 1.00 51.72 130 ALA A CA 1
ATOM 1019 C C . ALA A 1 130 ? -21.912 10.395 32.310 1.00 51.72 130 ALA A C 1
ATOM 1021 O O . ALA A 1 130 ? -20.834 9.940 31.942 1.00 51.72 130 ALA A O 1
ATOM 1022 N N . ALA A 1 131 ? -22.921 10.571 31.448 1.00 52.12 131 ALA A N 1
ATOM 1023 C CA . ALA A 1 131 ? -22.787 10.307 30.013 1.00 52.12 131 ALA A CA 1
ATOM 1024 C C . ALA A 1 131 ? -21.902 11.354 29.314 1.00 52.12 131 ALA A C 1
ATOM 1026 O O . ALA A 1 131 ? -21.089 10.999 28.467 1.00 52.12 131 ALA A O 1
ATOM 1027 N N . SER A 1 132 ? -22.004 12.634 29.694 1.00 50.97 132 SER A N 1
ATOM 1028 C CA . SER A 1 132 ? -21.122 13.693 29.183 1.00 50.97 132 SER A CA 1
ATOM 1029 C C . SER A 1 132 ? -19.665 13.490 29.611 1.00 50.97 132 SER A C 1
ATOM 1031 O O . SER A 1 132 ? -18.759 13.761 28.825 1.00 50.97 132 SER A O 1
ATOM 1033 N N . ASP A 1 133 ? -19.437 12.999 30.831 1.00 49.28 133 ASP A N 1
ATOM 1034 C CA . ASP A 1 133 ? -18.098 12.744 31.375 1.00 49.28 133 ASP A CA 1
ATOM 1035 C C . ASP A 1 133 ? -17.473 11.455 30.808 1.00 49.28 133 ASP A C 1
ATOM 1037 O O . ASP A 1 133 ? -16.258 11.339 30.699 1.00 49.28 133 ASP A O 1
ATOM 1041 N N . GLN A 1 134 ? -18.294 10.499 30.358 1.00 52.91 134 GLN A N 1
ATOM 1042 C CA . GLN A 1 134 ? -17.839 9.235 29.767 1.00 52.91 134 GLN A CA 1
ATOM 1043 C C . GLN A 1 134 ? -17.623 9.299 28.245 1.00 52.91 134 GLN A C 1
ATOM 1045 O O . GLN A 1 134 ? -16.908 8.460 27.699 1.00 52.91 134 GLN A O 1
ATOM 1050 N N . ILE A 1 135 ? -18.161 10.320 27.568 1.00 52.31 135 ILE A N 1
ATOM 1051 C CA . ILE A 1 135 ? -17.891 10.598 26.145 1.00 52.31 135 ILE A CA 1
ATOM 1052 C C . ILE A 1 135 ? -16.517 11.277 25.951 1.00 52.31 135 ILE A C 1
ATOM 1054 O O . ILE A 1 135 ? -15.911 11.141 24.889 1.00 52.31 135 ILE A O 1
ATOM 1058 N N . GLN A 1 136 ? -15.972 11.959 26.967 1.00 44.12 136 GLN A N 1
ATOM 1059 C CA . GLN A 1 136 ? -14.727 12.735 26.837 1.00 44.12 136 GLN A CA 1
ATOM 1060 C C . GLN A 1 136 ? -13.375 11.997 27.013 1.00 44.12 136 GLN A C 1
ATOM 1062 O O . GLN A 1 136 ? -12.394 12.504 26.470 1.00 44.12 136 GLN A O 1
ATOM 1067 N N . PRO A 1 137 ? -13.223 10.818 27.654 1.00 48.78 137 PRO A N 1
ATOM 1068 C CA . PRO A 1 137 ? -11.900 10.232 27.865 1.00 48.78 137 PRO A CA 1
ATOM 1069 C C . PRO A 1 137 ? -11.444 9.284 26.742 1.00 48.78 137 PRO A C 1
ATOM 1071 O O . PRO A 1 137 ? -10.343 8.748 26.822 1.00 48.78 137 PRO A O 1
ATOM 1074 N N . SER A 1 138 ? -12.245 9.048 25.693 1.00 43.44 138 SER A N 1
ATOM 1075 C CA . SER A 1 138 ? -11.893 8.074 24.640 1.00 43.44 138 SER A CA 1
ATOM 1076 C C . SER A 1 138 ? -11.080 8.646 23.469 1.00 43.44 138 SER A C 1
ATOM 1078 O O . SER A 1 138 ? -10.663 7.891 22.590 1.00 43.44 138 SER A O 1
ATOM 1080 N N . ILE A 1 139 ? -10.794 9.953 23.476 1.00 48.56 139 ILE A N 1
ATOM 1081 C CA . ILE A 1 139 ? -9.907 10.617 22.508 1.00 48.56 139 ILE A CA 1
ATOM 1082 C C . ILE A 1 139 ? -8.539 10.885 23.153 1.00 48.56 139 ILE A C 1
ATOM 1084 O O . ILE A 1 139 ? -8.004 11.987 23.088 1.00 48.56 139 ILE A O 1
ATOM 1088 N N . THR A 1 140 ? -7.957 9.894 23.823 1.00 51.84 140 THR A N 1
ATOM 1089 C CA . THR A 1 140 ? -6.508 9.901 24.036 1.00 51.84 140 THR A CA 1
ATOM 1090 C C . THR A 1 140 ? -5.866 9.205 22.836 1.00 51.84 140 THR A C 1
ATOM 1092 O O . THR A 1 140 ? -6.257 8.083 22.500 1.00 51.84 140 THR A O 1
ATOM 1095 N N . PRO A 1 141 ? -4.906 9.838 22.136 1.00 44.12 141 PRO A N 1
ATOM 1096 C CA . PRO A 1 141 ? -4.052 9.100 21.222 1.00 44.12 141 PRO A CA 1
ATOM 1097 C C . PRO A 1 141 ? -3.385 7.993 22.037 1.00 44.12 141 PRO A C 1
ATOM 1099 O O . PRO A 1 141 ? -2.855 8.255 23.118 1.00 44.12 141 PRO A O 1
ATOM 1102 N N . PHE A 1 142 ? -3.433 6.760 21.540 1.00 42.91 142 PHE A N 1
ATOM 1103 C CA . PHE A 1 142 ? -2.588 5.689 22.048 1.00 42.91 142 PHE A CA 1
ATOM 1104 C C . PHE A 1 142 ? -1.141 6.100 21.750 1.00 42.91 142 PHE A C 1
ATOM 1106 O O . PHE A 1 142 ? -0.663 5.933 20.631 1.00 42.91 142 PHE A O 1
ATOM 1113 N N . ALA A 1 143 ? -0.503 6.763 22.717 1.00 41.53 143 ALA A N 1
ATOM 1114 C CA . ALA A 1 143 ? 0.924 7.017 22.707 1.00 41.53 143 ALA A CA 1
ATOM 1115 C C . ALA A 1 143 ? 1.599 5.658 22.892 1.00 41.53 143 ALA A C 1
ATOM 1117 O O . ALA A 1 143 ? 1.599 5.090 23.981 1.00 41.53 143 ALA A O 1
ATOM 1118 N N . GLU A 1 144 ? 2.062 5.107 21.779 1.00 42.53 144 GLU A N 1
ATOM 1119 C CA . GLU A 1 144 ? 2.996 3.995 21.763 1.00 42.53 144 GLU A CA 1
ATOM 1120 C C . GLU A 1 144 ? 4.291 4.484 22.430 1.00 42.53 144 GLU A C 1
ATOM 1122 O O . GLU A 1 144 ? 4.777 5.574 22.117 1.00 42.53 144 GLU A O 1
ATOM 1127 N N . ASP A 1 145 ? 4.775 3.721 23.411 1.00 42.97 145 ASP A N 1
ATOM 1128 C CA . ASP A 1 145 ? 6.009 3.981 24.151 1.00 42.97 145 ASP A CA 1
ATOM 1129 C C . ASP A 1 145 ? 7.211 3.968 23.191 1.00 42.97 145 ASP A C 1
ATOM 1131 O O . ASP A 1 145 ? 7.836 2.929 22.995 1.00 42.97 145 ASP A O 1
ATOM 1135 N N . ASP A 1 146 ? 7.553 5.121 22.612 1.00 37.75 146 ASP A N 1
ATOM 1136 C CA . ASP A 1 146 ? 8.867 5.362 22.020 1.00 37.75 146 ASP A CA 1
ATOM 1137 C C . ASP A 1 146 ? 9.584 6.474 22.796 1.00 37.75 146 ASP A C 1
ATOM 1139 O O . ASP A 1 146 ? 9.237 7.658 22.800 1.00 37.75 146 ASP A O 1
ATOM 1143 N N . GLU A 1 147 ? 10.606 6.024 23.510 1.00 48.44 147 GLU A N 1
ATOM 1144 C CA . GLU A 1 147 ? 11.585 6.796 24.246 1.00 48.44 147 GLU A CA 1
ATOM 1145 C C . GLU A 1 147 ? 12.342 7.735 23.287 1.00 48.44 147 GLU A C 1
ATOM 1147 O O . GLU A 1 147 ? 13.045 7.276 22.393 1.00 48.44 147 GLU A O 1
ATOM 1152 N N . HIS A 1 148 ? 12.171 9.048 23.497 1.00 39.16 148 HIS A N 1
ATOM 1153 C CA . HIS A 1 148 ? 13.050 10.189 23.181 1.00 39.16 148 HIS A CA 1
ATOM 1154 C C . HIS A 1 148 ? 12.299 11.360 22.522 1.00 39.16 148 HIS A C 1
ATOM 1156 O O . HIS A 1 148 ? 11.842 11.261 21.388 1.00 39.16 148 HIS A O 1
ATOM 1162 N N . THR A 1 149 ? 12.371 12.529 23.181 1.00 36.72 149 THR A N 1
ATOM 1163 C CA . THR A 1 149 ? 12.610 13.875 22.592 1.00 36.72 149 THR A CA 1
ATOM 1164 C C . THR A 1 149 ? 11.629 14.964 23.060 1.00 36.72 149 THR A C 1
ATOM 1166 O O . THR A 1 149 ? 10.569 15.169 22.490 1.00 36.72 149 THR A O 1
ATOM 1169 N N . VAL A 1 150 ? 12.118 15.724 24.051 1.00 37.22 150 VAL A N 1
ATOM 1170 C CA . VAL A 1 150 ? 11.971 17.180 24.269 1.00 37.22 150 VAL A CA 1
ATOM 1171 C C . VA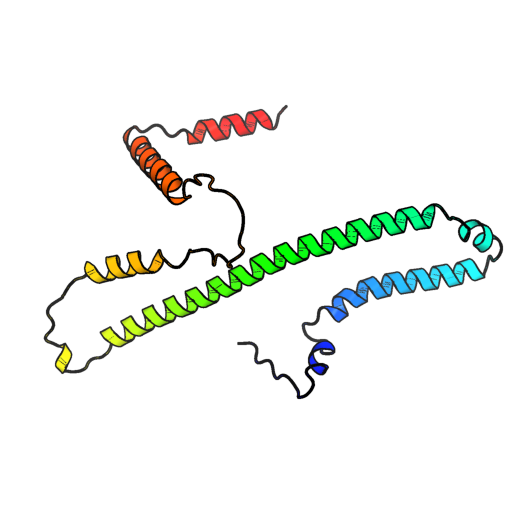L A 1 150 ? 10.592 17.723 24.667 1.00 37.22 150 VAL A C 1
ATOM 1173 O O . VAL A 1 150 ? 9.640 17.756 23.897 1.00 37.22 150 VAL A O 1
ATOM 1176 N N . LEU A 1 151 ? 10.561 18.287 25.880 1.00 38.44 151 LEU A N 1
ATOM 1177 C CA . LEU A 1 151 ? 9.480 19.123 26.384 1.00 38.44 151 LEU A CA 1
ATOM 1178 C C . LEU A 1 151 ? 9.415 20.417 25.565 1.00 38.44 151 LEU A C 1
ATOM 1180 O O . LEU A 1 151 ? 10.130 21.377 25.845 1.00 38.44 151 LEU A O 1
ATOM 1184 N N . HIS A 1 152 ? 8.550 20.446 24.560 1.00 37.59 152 HIS A N 1
ATOM 1185 C CA . HIS A 1 152 ? 7.884 21.683 24.195 1.00 37.59 152 HIS A CA 1
ATOM 1186 C C . HIS A 1 152 ? 6.523 21.681 24.878 1.00 37.59 152 HIS A C 1
ATOM 1188 O O . HIS A 1 152 ? 5.778 20.707 24.815 1.00 37.59 152 HIS A O 1
ATOM 1194 N N . GLU A 1 153 ? 6.251 22.772 25.579 1.00 44.75 153 GLU A N 1
ATOM 1195 C CA . GLU A 1 153 ? 4.980 23.134 26.188 1.00 44.75 153 GLU A CA 1
ATOM 1196 C C . GLU A 1 153 ? 3.922 23.233 25.074 1.00 44.75 153 GLU A C 1
ATOM 1198 O O . GLU A 1 153 ? 3.661 24.293 24.511 1.00 44.75 153 GLU A O 1
ATOM 1203 N N . VAL A 1 154 ? 3.398 22.080 24.652 1.00 45.28 154 VAL A N 1
ATOM 1204 C CA . VAL A 1 154 ? 2.309 21.980 23.685 1.00 45.28 154 VAL A CA 1
ATOM 1205 C C . VAL A 1 154 ? 1.040 22.293 24.458 1.00 45.28 154 VAL A C 1
ATOM 1207 O O . VAL A 1 154 ? 0.500 21.443 25.168 1.00 45.28 154 VAL A O 1
ATOM 1210 N N . SER A 1 155 ? 0.592 23.541 24.347 1.00 49.34 155 SER A N 1
ATOM 1211 C CA . SER A 1 155 ? -0.756 23.939 24.727 1.00 49.34 155 SER A CA 1
ATOM 1212 C C . SER A 1 155 ? -1.742 22.975 24.072 1.00 49.34 155 SER A C 1
ATOM 1214 O O . SER A 1 155 ? -1.776 22.794 22.853 1.00 49.34 155 SER A O 1
ATOM 1216 N N . THR A 1 156 ? -2.488 22.263 24.912 1.00 53.47 156 THR A N 1
ATOM 1217 C CA . THR A 1 156 ? -3.439 21.260 24.442 1.00 53.47 156 THR A CA 1
ATOM 1218 C C . THR A 1 156 ? -4.505 21.924 23.558 1.00 53.47 156 THR A C 1
ATOM 1220 O O . THR A 1 156 ? -4.918 23.053 23.830 1.00 53.47 156 THR A O 1
ATOM 1223 N N . PRO A 1 157 ? -5.012 21.247 22.511 1.00 55.53 157 PRO A N 1
ATOM 1224 C CA . PRO A 1 157 ? -6.066 21.788 21.643 1.00 55.53 157 PRO A CA 1
ATOM 1225 C C . PRO A 1 157 ? -7.372 22.129 22.391 1.00 55.53 157 PRO A C 1
ATOM 1227 O O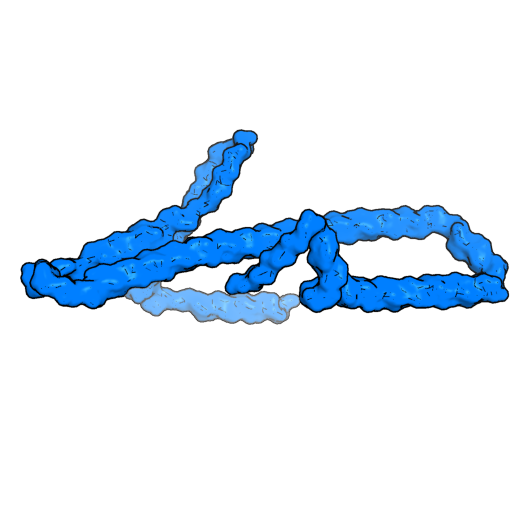 . PRO A 1 157 ? -8.244 22.797 21.837 1.00 55.53 157 PRO A O 1
ATOM 1230 N N . LEU A 1 158 ? -7.496 21.705 23.653 1.00 50.44 158 LEU A N 1
ATOM 1231 C CA . LEU A 1 158 ? -8.603 22.016 24.549 1.00 50.44 158 LEU A CA 1
ATOM 1232 C C . LEU A 1 158 ? -8.541 23.455 25.099 1.00 50.44 158 LEU A C 1
ATOM 1234 O O . LEU A 1 158 ? -9.582 24.109 25.164 1.00 50.44 158 LEU A O 1
ATOM 1238 N N . ASP A 1 159 ? -7.345 23.981 25.394 1.00 50.44 159 ASP A N 1
ATOM 1239 C CA . ASP A 1 159 ? -7.171 25.371 25.855 1.00 50.44 159 ASP A CA 1
ATOM 1240 C C . ASP A 1 159 ? -7.521 26.369 24.746 1.00 50.44 159 ASP A C 1
ATOM 1242 O O . ASP A 1 159 ? -8.268 27.324 24.967 1.00 50.44 159 ASP A O 1
ATOM 1246 N N . LEU A 1 160 ? -7.082 26.086 23.514 1.00 57.75 160 LEU A N 1
ATOM 1247 C CA . LEU A 1 160 ? -7.447 26.882 22.340 1.00 57.75 160 LEU A CA 1
ATOM 1248 C C . LEU A 1 160 ? -8.956 26.824 22.075 1.00 57.75 160 LEU A C 1
ATOM 1250 O O . LEU A 1 160 ? -9.567 27.847 21.777 1.00 57.75 160 LEU A O 1
ATOM 1254 N N . ALA A 1 161 ? -9.593 25.659 22.220 1.00 55.81 161 ALA A N 1
ATOM 1255 C CA . ALA A 1 161 ? -11.040 25.547 22.055 1.00 55.81 161 ALA A CA 1
ATOM 1256 C C . ALA A 1 161 ? -11.810 26.328 23.137 1.00 55.81 161 ALA A C 1
ATOM 1258 O O . ALA A 1 161 ? -12.825 26.958 22.828 1.00 55.81 161 ALA A O 1
ATOM 1259 N N . GLN A 1 162 ? -11.326 26.346 24.384 1.00 56.97 162 GLN A N 1
ATOM 1260 C CA . GLN A 1 162 ? -11.931 27.135 25.459 1.00 56.97 162 GLN A CA 1
ATOM 1261 C C . GLN A 1 16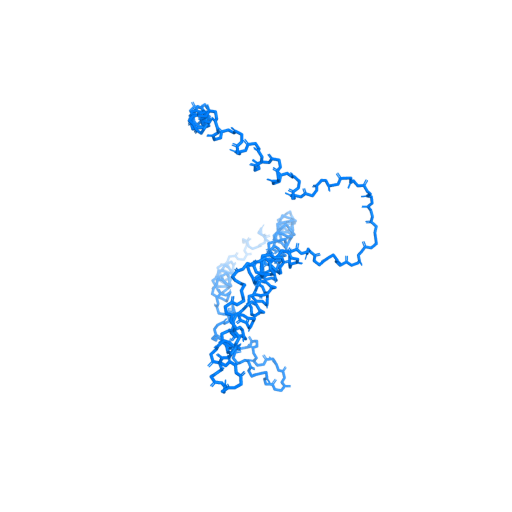2 ? -11.760 28.641 25.243 1.00 56.97 162 GLN A C 1
ATOM 1263 O O . GLN A 1 162 ? -12.746 29.367 25.387 1.00 56.97 162 GLN A O 1
ATOM 1268 N N . GLU A 1 163 ? -10.586 29.118 24.819 1.00 59.88 163 GLU A N 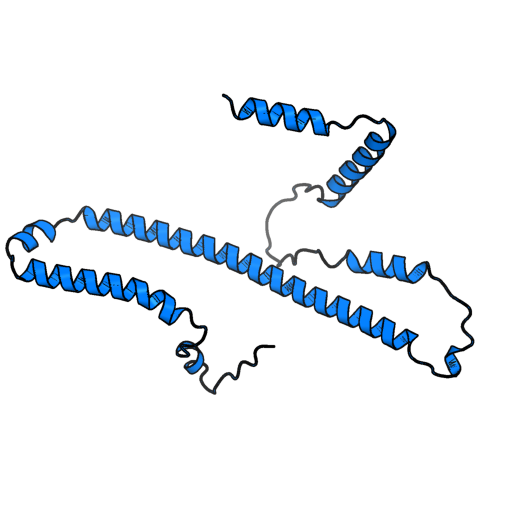1
ATOM 1269 C CA . GLU A 1 163 ? -10.399 30.529 24.450 1.00 59.88 163 GLU A CA 1
ATOM 1270 C C . GLU A 1 163 ? -11.291 30.935 23.273 1.00 59.88 163 GLU A C 1
ATOM 1272 O O . GLU A 1 163 ? -11.942 31.983 23.320 1.00 59.88 163 GLU A O 1
ATOM 1277 N N . GLN A 1 164 ? -11.409 30.088 22.246 1.00 58.09 164 GLN A N 1
ATOM 1278 C CA . GLN A 1 164 ? -12.273 30.359 21.096 1.00 58.09 164 GLN A CA 1
ATOM 1279 C C . GLN A 1 164 ? -13.750 30.403 21.508 1.00 58.09 164 GLN A C 1
ATOM 1281 O O . GLN A 1 164 ? -14.486 31.275 21.053 1.00 58.09 164 GLN A O 1
ATOM 1286 N N . LEU A 1 165 ? -14.199 29.526 22.413 1.00 54.94 165 LEU A N 1
ATOM 1287 C CA . LEU A 1 165 ? -15.581 29.513 22.902 1.00 54.94 165 LEU A CA 1
ATOM 1288 C C . LEU A 1 165 ? -15.902 30.683 23.837 1.00 54.94 165 LEU A C 1
ATOM 1290 O O . LEU A 1 165 ? -17.023 31.190 23.780 1.00 54.94 165 LEU A O 1
ATOM 1294 N N . VAL A 1 166 ? -14.957 31.128 24.673 1.00 60.53 166 VAL A N 1
ATOM 1295 C CA . VAL A 1 166 ? -15.114 32.334 25.508 1.00 60.53 166 VAL A CA 1
ATOM 1296 C C . VAL A 1 166 ? -15.190 33.573 24.617 1.00 60.53 166 VAL A C 1
ATOM 1298 O O . VAL A 1 166 ? -16.141 34.344 24.734 1.00 60.53 166 VAL A O 1
ATOM 1301 N N . THR A 1 167 ? -14.287 33.692 23.641 1.00 56.22 167 THR A N 1
ATOM 1302 C CA . THR A 1 167 ? -14.284 34.786 22.655 1.00 56.22 167 THR A CA 1
ATOM 1303 C C . THR A 1 167 ? -15.579 34.826 21.843 1.00 56.22 167 THR A C 1
ATOM 1305 O O . THR A 1 167 ? -16.202 35.879 21.712 1.00 56.22 167 THR A O 1
ATOM 1308 N N . LYS A 1 168 ? -16.061 33.666 21.379 1.00 52.47 168 LYS A N 1
ATOM 1309 C CA . LYS A 1 168 ? -17.317 33.559 20.623 1.00 52.47 168 LYS A CA 1
ATOM 1310 C C . LYS A 1 168 ? -18.529 33.959 21.464 1.00 52.47 168 LYS A C 1
ATOM 1312 O O . LYS A 1 168 ? -19.444 34.586 20.940 1.00 52.47 168 LYS A O 1
ATOM 1317 N N . ARG A 1 169 ? -18.522 33.644 22.768 1.00 55.00 169 ARG A N 1
ATOM 1318 C CA . ARG A 1 169 ? -19.585 34.029 23.713 1.00 55.00 169 ARG A CA 1
ATOM 1319 C C . ARG A 1 169 ? -19.574 35.534 23.997 1.00 55.00 169 ARG A C 1
ATOM 1321 O O . ARG A 1 169 ? -20.650 36.123 24.091 1.00 55.00 169 ARG A O 1
ATOM 1328 N N . GLN A 1 170 ? -18.387 36.143 24.079 1.00 55.75 170 GLN A N 1
ATOM 1329 C CA . GLN A 1 170 ? -18.207 37.593 24.197 1.00 55.75 170 GLN A CA 1
ATOM 1330 C C . GLN A 1 170 ? -18.749 38.320 22.950 1.00 55.75 170 GLN A C 1
ATOM 1332 O O . GLN A 1 170 ? -19.565 39.225 23.081 1.00 55.75 170 GLN A O 1
ATOM 1337 N N . MET A 1 171 ? -18.400 37.850 21.746 1.00 50.81 171 MET A N 1
ATOM 1338 C CA . MET A 1 171 ? -18.790 38.478 20.473 1.00 50.81 171 MET A CA 1
ATOM 1339 C C . MET A 1 171 ? -20.303 38.426 20.195 1.00 50.81 171 MET A C 1
ATOM 1341 O O . MET A 1 171 ? -20.873 39.401 19.712 1.00 50.81 171 MET A O 1
ATOM 1345 N N . THR A 1 172 ? -21.008 37.354 20.585 1.00 52.72 172 THR A N 1
ATOM 1346 C CA . THR A 1 172 ? -22.487 37.315 20.505 1.00 52.72 172 THR A CA 1
ATOM 1347 C C . THR A 1 172 ? -23.190 38.337 21.399 1.00 52.72 172 THR A C 1
ATOM 1349 O O . THR A 1 172 ? -24.365 38.622 21.172 1.00 52.72 172 THR A O 1
ATOM 1352 N N . ARG A 1 173 ? -22.512 38.869 22.424 1.00 50.19 173 ARG A N 1
ATOM 1353 C CA . ARG A 1 173 ? -23.087 39.867 23.335 1.00 50.19 173 ARG A CA 1
ATOM 1354 C C . ARG A 1 173 ? -22.992 41.291 22.780 1.00 50.19 173 ARG A C 1
ATOM 1356 O O . ARG A 1 173 ? -23.835 42.110 23.132 1.00 50.19 173 ARG A O 1
ATOM 1363 N N . ASP A 1 174 ? -22.030 41.541 21.894 1.00 53.88 174 ASP A N 1
ATOM 1364 C CA . ASP A 1 174 ? -21.712 42.879 21.383 1.00 53.88 174 ASP A CA 1
ATOM 1365 C C . ASP A 1 174 ? -22.245 43.121 19.952 1.00 53.88 174 ASP A C 1
ATOM 1367 O O . ASP A 1 174 ? -22.221 44.242 19.458 1.00 53.88 174 ASP A O 1
ATOM 1371 N N . GLY A 1 175 ? -22.834 42.102 19.310 1.00 56.16 175 GLY A N 1
ATOM 1372 C CA . GLY A 1 175 ? -23.665 42.261 18.107 1.00 56.16 175 GLY A CA 1
ATOM 1373 C C . GLY A 1 175 ? -22.921 42.508 16.789 1.00 56.16 175 GLY A C 1
ATOM 1374 O O . GLY A 1 175 ? -23.575 42.647 15.757 1.00 56.16 175 GLY A O 1
ATOM 1375 N N . GLU A 1 176 ? -21.589 42.507 16.785 1.00 55.59 176 GLU A N 1
ATOM 1376 C CA . GLU A 1 176 ? -20.769 42.652 15.578 1.00 55.59 176 GLU A CA 1
ATOM 1377 C C . GLU A 1 176 ? -20.248 41.283 15.106 1.00 55.59 176 GLU A C 1
ATOM 1379 O O . GLU A 1 176 ? -19.505 40.599 15.811 1.00 55.59 176 GLU A O 1
ATOM 1384 N N . TRP A 1 177 ? -20.651 40.857 13.901 1.00 52.72 177 TRP A N 1
ATOM 1385 C CA . TRP A 1 177 ? -20.156 39.632 13.264 1.00 52.72 177 TRP A CA 1
ATOM 1386 C C . TRP A 1 177 ? -19.118 39.975 12.181 1.00 52.72 177 TRP A C 1
ATOM 1388 O O . TRP A 1 177 ? -19.494 40.563 11.167 1.00 52.72 177 TRP A O 1
ATOM 1398 N N . PRO A 1 178 ? -17.855 39.525 12.301 1.00 52.41 178 PRO A N 1
ATOM 1399 C CA . PRO A 1 178 ? -16.800 39.777 11.308 1.00 52.41 178 PRO A CA 1
ATOM 1400 C C . PRO A 1 178 ? -16.920 38.897 10.048 1.00 52.41 178 PRO A C 1
ATOM 1402 O O . PRO A 1 178 ? -16.104 38.971 9.134 1.00 52.41 178 PRO A O 1
ATOM 1405 N N . PHE A 1 179 ? -17.951 38.050 9.965 1.00 48.91 179 PHE A N 1
ATOM 1406 C CA . PHE A 1 179 ? -18.141 37.093 8.869 1.00 48.91 179 PHE A CA 1
ATOM 1407 C C . PHE A 1 179 ? -18.357 37.761 7.496 1.00 48.91 179 PHE A C 1
ATOM 1409 O O . PHE A 1 179 ? -18.123 37.131 6.468 1.00 48.91 179 PHE A O 1
ATOM 1416 N N . LEU A 1 180 ? -18.769 39.034 7.463 1.00 45.56 180 LEU A N 1
ATOM 1417 C CA . LEU A 1 180 ? -18.915 39.799 6.218 1.00 45.56 180 LEU A CA 1
ATOM 1418 C C . LEU A 1 180 ? -17.600 40.416 5.712 1.00 45.56 180 LEU A C 1
ATOM 1420 O O . LEU A 1 180 ? -17.495 40.658 4.513 1.00 45.56 180 LEU A O 1
ATOM 1424 N N . GLU A 1 181 ? -16.591 40.620 6.565 1.00 54.00 181 GLU A N 1
ATOM 1425 C CA . GLU A 1 181 ? -15.274 41.112 6.120 1.00 54.00 181 GLU A CA 1
ATOM 1426 C C . GLU A 1 181 ? -14.449 39.992 5.475 1.00 54.00 181 GLU A C 1
ATOM 1428 O O . GLU A 1 181 ? -13.813 40.205 4.446 1.00 54.00 181 GLU A O 1
ATOM 1433 N N . TRP A 1 182 ? -14.558 38.763 5.993 1.00 49.19 182 TRP A N 1
ATOM 1434 C CA . TRP A 1 182 ? -13.842 37.602 5.449 1.00 49.19 182 TRP A CA 1
ATOM 1435 C C . TRP A 1 182 ? -14.265 37.255 4.008 1.00 49.19 182 TRP A C 1
ATOM 1437 O O . TRP A 1 182 ? -13.417 36.951 3.174 1.00 49.19 182 TRP A O 1
ATOM 1447 N N . PHE A 1 183 ? -15.556 37.391 3.674 1.00 45.88 183 PHE A N 1
ATOM 1448 C CA . PHE A 1 183 ? -16.034 37.201 2.295 1.00 45.88 183 PHE A CA 1
ATOM 1449 C C . PHE A 1 183 ? -15.617 38.331 1.340 1.00 45.88 183 PHE A C 1
ATOM 1451 O O . PHE A 1 183 ? -15.546 38.107 0.132 1.00 45.88 183 PHE A O 1
ATOM 1458 N N . SER A 1 184 ? -15.348 39.535 1.859 1.00 49.66 184 SER A N 1
ATOM 1459 C CA . SER A 1 184 ? -14.904 40.671 1.044 1.00 49.66 184 SER A CA 1
ATOM 1460 C C . SER A 1 184 ? -13.422 40.561 0.672 1.00 49.66 184 SER A C 1
ATOM 1462 O O . SER A 1 184 ? -13.059 40.882 -0.459 1.00 49.66 184 SER A O 1
ATOM 1464 N N . ASP A 1 185 ? -12.579 40.061 1.579 1.00 48.12 185 ASP A N 1
ATOM 1465 C CA . ASP A 1 185 ? -11.144 39.867 1.317 1.00 48.12 185 ASP A CA 1
ATOM 1466 C C . ASP A 1 185 ? -10.866 38.665 0.401 1.00 48.12 185 ASP A C 1
ATOM 1468 O O . ASP A 1 185 ? -9.940 38.699 -0.412 1.00 48.12 185 ASP A O 1
ATOM 1472 N N . GLU A 1 186 ? -11.696 37.618 0.456 1.00 52.12 186 GLU A N 1
ATOM 1473 C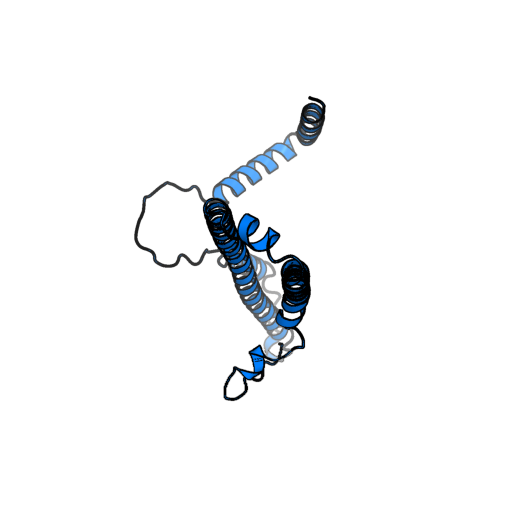 CA . GLU A 1 186 ? -11.524 36.444 -0.408 1.00 52.12 186 GLU A CA 1
ATOM 1474 C C . GLU A 1 186 ? -11.892 36.735 -1.877 1.00 52.12 186 GLU A C 1
ATOM 1476 O O . GLU A 1 186 ? -11.292 36.161 -2.786 1.00 52.12 186 GLU A O 1
ATOM 1481 N N . GLN A 1 187 ? -12.805 37.683 -2.143 1.00 49.78 187 GLN A N 1
ATOM 1482 C CA . GLN A 1 187 ? -13.068 38.145 -3.514 1.00 49.78 187 GLN A CA 1
ATOM 1483 C C . GLN A 1 187 ? -11.955 39.045 -4.071 1.00 49.78 187 GLN A C 1
ATOM 1485 O O . GLN A 1 187 ? -11.685 38.986 -5.269 1.00 49.78 187 GLN A O 1
ATOM 1490 N N . ALA A 1 188 ? -11.262 39.819 -3.231 1.00 50.97 188 ALA A N 1
ATOM 1491 C CA . ALA A 1 188 ? -10.172 40.693 -3.676 1.00 50.97 188 ALA A CA 1
ATOM 1492 C C . ALA A 1 188 ? -8.900 39.923 -4.091 1.00 50.97 188 ALA A C 1
ATOM 1494 O O . ALA A 1 188 ? -8.135 40.407 -4.921 1.00 50.97 188 ALA A O 1
ATOM 1495 N N . MET A 1 189 ? -8.687 38.714 -3.559 1.00 50.41 189 MET A N 1
ATOM 1496 C CA . MET A 1 189 ? -7.522 37.867 -3.870 1.00 50.41 189 MET A CA 1
ATOM 1497 C C . MET A 1 189 ? -7.682 36.992 -5.125 1.00 50.41 189 MET A C 1
ATOM 1499 O O . MET A 1 189 ? -6.717 36.361 -5.549 1.00 50.41 189 MET A O 1
ATOM 1503 N N . ILE A 1 190 ? -8.875 36.933 -5.726 1.00 51.34 190 ILE A N 1
ATOM 1504 C CA . ILE A 1 190 ? -9.138 36.138 -6.942 1.00 51.34 190 ILE A CA 1
ATOM 1505 C C . ILE A 1 190 ? -9.009 36.992 -8.223 1.00 51.34 190 ILE A C 1
ATOM 1507 O O . ILE A 1 190 ? -8.876 36.441 -9.315 1.00 51.34 190 ILE A O 1
ATOM 1511 N N . GLU A 1 191 ? -8.980 38.325 -8.110 1.00 49.78 191 GLU A N 1
ATOM 1512 C CA . GLU A 1 191 ? -8.870 39.257 -9.249 1.00 49.78 191 GLU A CA 1
ATOM 1513 C C . GLU A 1 191 ? -7.475 39.896 -9.449 1.00 49.78 191 GLU A C 1
ATOM 1515 O O . GLU A 1 191 ? -7.334 40.784 -10.293 1.00 49.78 191 GLU A O 1
ATOM 1520 N N . SER A 1 192 ? -6.427 39.437 -8.749 1.00 47.19 192 SER A N 1
ATOM 1521 C CA . SER A 1 192 ? -5.026 39.867 -8.965 1.00 47.19 192 SER A CA 1
ATOM 1522 C C . SER A 1 192 ? -4.149 38.762 -9.541 1.00 47.19 192 SER A C 1
ATOM 1524 O O . SER A 1 192 ? -3.360 39.054 -10.467 1.00 47.19 192 SER A O 1
#

Sequence (192 aa):
MIVYQPGSWGVGFALRLHGSVFPRAFAPAGICAAFAMLLHWLLRLDAATLEVIGTGAPEQNVFDGFTFVLGFLIVFRSQQAYSRWWEGGTLLQQLRGEWFNSYSCLIAFCNGAPEKKEVPVFRETGVVEAASDQIQPSITPFAEDDEHTVLHEVSTPLDLAQEQLVTKRQMTRDGEWPFLEWFSDEQAMIES

pLDDT: mean 70.36, std 19.4, range [36.72, 96.75]

Organism: NCBI:txid1628268

Secondary structure (DSSP, 8-state):
-------TTSHHHHT--TT-SHHHHHHHHHHHHHHHHHHHHHHHT-HHHHHHHTT-HHHHHHHHHHHHHHHHHHHHHHHHHHHHHHHHHHHHHHHHHHHHHHHHHHHHHH---GGGTT-----TTHHHHHHHHHHSTT------------------HHHHHHHHHHHHHHHHHH---THHHHHHHHHHTT--

Radius of gyration: 31.61 Å; chains: 1; bounding box: 65×68×84 Å

Foldseek 3Di:
DPDDDCDPVNVVVQPDPPPDCVVVVVVVVVVVVVVVVVVVVVCVVPVVVCVVVVPDPPVVVVVVVVVVVVVVVVVVVVVVVVVVVVVVVLVVVVVVVVVVVVVVVVCVVPPVDVVPPPDPDPDPPPVVVVVVVVVPPSPDPPPDDDDDDDDDPPDDVVVVVVVVVVVVVVCVVVPDDCVVVVVVVVVVVVPD

InterPro domains:
  IPR044669 Voltage-dependent anion channel-forming protein YneE/VCCN1/2-like [PF25539] (13-97)
  IPR044669 Voltage-dependent anion channel-forming protein YneE/VCCN1/2-like [PTHR33281] (7-98)